Protein AF-A0A7I8VH44-F1 (afdb_monomer_lite)

Organism: NCBI:txid2664684

pLDDT: mean 72.91, std 18.85, range [30.81, 94.69]

Foldseek 3Di:
DAAPPPRHDCVVAFWFDAPVDRPLIHGLVVQVVQQVVQPPDDPQWGARPPPRDIGHADPCHSVPTDTDDDPVVVVVVVVVVVVVVVVVVVVVVVVVVVVVVVVVVVVVVVVVVVVVVVVVVVVVVVVVVVVVVVVLVVLVVVLVVVPPDDDPVVSVVSVVVSVVVVVVVVVVVPPPPPPPPDDPPPPPPPPPPPPDDPDD

Radius of gyration: 47.94 Å; chains: 1; bounding box: 87×28×129 Å

Structure (mmCIF, N/CA/C/O backbone):
data_AF-A0A7I8VH44-F1
#
_entry.id   AF-A0A7I8VH44-F1
#
loop_
_atom_site.group_PDB
_atom_site.id
_atom_site.type_symbol
_atom_site.label_atom_id
_atom_site.label_alt_id
_atom_site.label_comp_id
_atom_site.label_asym_id
_atom_site.label_entity_id
_atom_site.label_seq_id
_atom_site.pdbx_PDB_ins_code
_atom_site.Cartn_x
_atom_site.Cartn_y
_atom_site.Cartn_z
_atom_site.occupancy
_atom_site.B_iso_or_equiv
_atom_site.auth_seq_id
_atom_site.auth_comp_id
_atom_site.auth_asym_id
_atom_site.auth_atom_id
_atom_site.pdbx_PDB_model_num
ATOM 1 N N . MET A 1 1 ? 17.224 -4.141 -22.809 1.00 74.94 1 MET A N 1
ATOM 2 C CA . MET A 1 1 ? 17.022 -4.817 -24.110 1.00 74.94 1 MET A CA 1
ATOM 3 C C . MET A 1 1 ? 18.361 -5.377 -24.552 1.00 74.94 1 MET A C 1
ATOM 5 O O . MET A 1 1 ? 19.357 -4.661 -24.482 1.00 74.94 1 MET A O 1
ATOM 9 N N . GLU A 1 2 ? 18.397 -6.640 -24.952 1.00 88.50 2 GLU A N 1
ATOM 10 C CA . GLU A 1 2 ? 19.628 -7.362 -25.287 1.00 88.50 2 GLU A CA 1
ATOM 11 C C . GLU A 1 2 ? 19.708 -7.631 -26.788 1.00 88.50 2 GLU A C 1
ATOM 13 O O . GLU A 1 2 ? 18.689 -7.690 -27.476 1.00 88.50 2 GLU A O 1
ATOM 18 N N . CYS A 1 3 ? 20.926 -7.775 -27.309 1.00 91.00 3 CYS A N 1
ATOM 19 C CA . CYS A 1 3 ? 21.127 -8.218 -28.683 1.00 91.00 3 CYS A CA 1
ATOM 20 C C . CYS A 1 3 ? 20.690 -9.691 -28.808 1.00 91.00 3 CYS A C 1
ATOM 22 O O . CYS A 1 3 ? 21.295 -10.530 -28.145 1.00 91.00 3 CYS A O 1
ATOM 24 N N . PRO A 1 4 ? 19.760 -10.057 -29.709 1.00 91.38 4 PRO A N 1
ATOM 25 C CA . PRO A 1 4 ? 19.291 -11.443 -29.841 1.00 91.38 4 PRO A CA 1
ATOM 26 C C . PRO A 1 4 ? 20.363 -12.456 -30.274 1.00 91.38 4 PRO A C 1
ATOM 28 O O . PRO A 1 4 ? 20.121 -13.655 -30.251 1.00 91.38 4 PRO A O 1
ATOM 31 N N . VAL A 1 5 ? 21.530 -11.981 -30.725 1.00 91.69 5 VAL A N 1
ATOM 32 C CA . VAL A 1 5 ? 22.618 -12.828 -31.241 1.00 91.69 5 VAL A CA 1
ATOM 33 C C . VAL A 1 5 ? 23.685 -13.092 -30.180 1.00 91.69 5 VAL A C 1
ATOM 35 O O . VAL A 1 5 ? 24.133 -14.222 -30.042 1.00 91.69 5 VAL A O 1
ATOM 38 N N . CYS A 1 6 ? 24.120 -12.062 -29.448 1.00 93.00 6 CYS A N 1
ATOM 39 C CA . CYS A 1 6 ? 25.198 -12.183 -28.456 1.00 93.00 6 CYS A CA 1
ATOM 40 C C . CYS A 1 6 ? 24.734 -12.011 -27.007 1.00 93.00 6 CYS A C 1
ATOM 42 O O . CYS A 1 6 ? 25.570 -12.034 -26.109 1.00 93.00 6 CYS A O 1
ATOM 44 N N . LEU A 1 7 ? 23.436 -11.770 -26.790 1.00 90.69 7 LEU A N 1
ATOM 45 C CA . LEU A 1 7 ? 22.784 -11.586 -25.485 1.00 90.69 7 LEU A CA 1
ATOM 46 C C . LEU A 1 7 ? 23.361 -10.444 -24.630 1.00 90.69 7 LEU A C 1
ATOM 48 O O . LEU A 1 7 ? 23.031 -10.280 -23.464 1.00 90.69 7 LEU A O 1
ATOM 52 N N . THR A 1 8 ? 24.220 -9.603 -25.205 1.00 90.31 8 THR A N 1
ATOM 53 C CA . THR A 1 8 ? 24.786 -8.450 -24.502 1.00 90.31 8 THR A CA 1
ATOM 54 C C . THR A 1 8 ? 23.769 -7.313 -24.450 1.00 90.31 8 THR A C 1
ATOM 56 O O . THR A 1 8 ? 23.110 -7.025 -25.458 1.00 90.31 8 THR A O 1
ATOM 59 N N . SER A 1 9 ? 23.679 -6.630 -23.303 1.00 84.69 9 SER A N 1
ATOM 60 C CA . SER A 1 9 ? 22.841 -5.437 -23.145 1.00 84.69 9 SER A CA 1
ATOM 61 C C . SER A 1 9 ? 23.190 -4.375 -24.190 1.00 84.69 9 SER A C 1
ATOM 63 O O . SER A 1 9 ? 24.337 -3.936 -24.303 1.00 84.69 9 SER A O 1
ATOM 65 N N . LEU A 1 10 ? 22.178 -3.932 -24.939 1.00 82.00 10 LEU A N 1
ATOM 66 C CA . LEU A 1 10 ? 22.301 -2.864 -25.931 1.00 82.00 10 LEU A CA 1
ATOM 67 C C . LEU A 1 10 ? 22.450 -1.478 -25.293 1.00 82.00 10 LEU A C 1
ATOM 69 O O . LEU A 1 10 ? 22.694 -0.524 -26.014 1.00 82.00 10 LEU A O 1
ATOM 73 N N . GLN A 1 11 ? 22.327 -1.351 -23.969 1.00 74.31 11 GLN A N 1
ATOM 74 C CA . GLN A 1 11 ? 22.650 -0.103 -23.263 1.00 74.31 11 GLN A CA 1
ATOM 75 C C . GLN A 1 11 ? 24.159 0.180 -23.274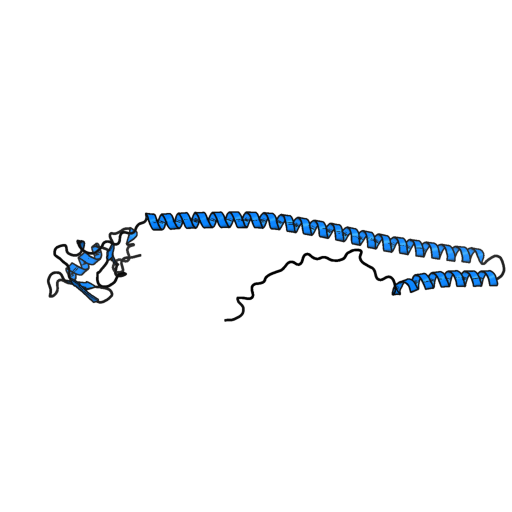 1.00 74.31 11 GLN A C 1
ATOM 77 O O . GLN A 1 11 ? 24.570 1.333 -23.245 1.00 74.31 11 GLN A O 1
ATOM 82 N N . ASN A 1 12 ? 24.978 -0.873 -23.370 1.00 72.56 12 ASN A N 1
ATOM 83 C CA . ASN A 1 12 ? 26.439 -0.783 -23.349 1.00 72.56 12 ASN A CA 1
ATOM 84 C C . ASN A 1 12 ? 27.057 -0.833 -24.758 1.00 72.56 12 ASN A C 1
ATOM 86 O O . ASN A 1 12 ? 28.277 -0.881 -24.899 1.00 72.56 12 ASN A O 1
ATOM 90 N N . LEU A 1 13 ? 26.236 -0.886 -25.813 1.00 78.75 13 LEU A N 1
ATOM 91 C CA . LEU A 1 13 ? 26.668 -1.059 -27.201 1.00 78.75 13 LEU A CA 1
ATOM 92 C C . LEU A 1 13 ? 25.827 -0.197 -28.145 1.00 78.75 13 LEU A C 1
ATOM 94 O O . LEU A 1 13 ? 24.661 0.073 -27.893 1.00 78.75 13 LEU A O 1
ATOM 98 N N . VAL A 1 14 ? 26.376 0.146 -29.311 1.00 81.56 14 VAL A N 1
ATOM 99 C CA . VAL A 1 14 ? 25.599 0.815 -30.366 1.00 81.56 14 VAL A CA 1
ATOM 100 C C . VAL A 1 14 ? 24.640 -0.189 -31.015 1.00 81.56 14 VAL A C 1
ATOM 102 O O . VAL A 1 14 ? 25.040 -1.003 -31.865 1.00 81.56 14 VAL A O 1
ATOM 105 N N . GLY A 1 15 ? 23.377 -0.148 -30.586 1.00 88.81 15 GLY A N 1
ATOM 106 C CA . GLY A 1 15 ? 22.268 -0.891 -31.179 1.00 88.81 15 GLY A CA 1
ATOM 107 C C . GLY A 1 15 ? 21.806 -0.253 -32.487 1.00 88.81 15 GLY A C 1
ATOM 108 O O . GLY A 1 15 ? 21.623 0.960 -32.560 1.00 88.81 15 GLY A O 1
ATOM 109 N N . ARG A 1 16 ? 21.608 -1.065 -33.526 1.00 91.06 16 ARG A N 1
ATOM 110 C CA . ARG A 1 16 ? 21.093 -0.631 -34.829 1.00 91.06 16 ARG A CA 1
ATOM 111 C C . ARG A 1 16 ? 19.802 -1.358 -35.166 1.00 91.06 16 ARG A C 1
ATOM 113 O O . ARG A 1 16 ? 19.692 -2.569 -34.962 1.00 91.06 16 ARG A O 1
ATOM 120 N N . ARG A 1 17 ? 18.836 -0.605 -35.687 1.00 92.50 17 ARG A N 1
ATOM 121 C CA . ARG A 1 17 ? 17.513 -1.092 -36.082 1.00 92.50 17 ARG A CA 1
ATOM 122 C C . ARG A 1 17 ? 17.528 -1.533 -37.543 1.00 92.50 17 ARG A C 1
ATOM 124 O O . ARG A 1 17 ? 18.003 -0.804 -38.412 1.00 92.50 17 ARG A O 1
ATOM 131 N N . LEU A 1 18 ? 16.990 -2.718 -37.817 1.00 93.00 18 LEU A N 1
ATOM 132 C CA . LEU A 1 18 ? 16.774 -3.185 -39.185 1.00 93.00 18 LEU A CA 1
ATOM 133 C C . LEU A 1 18 ? 15.481 -2.593 -39.769 1.00 93.00 18 LEU A C 1
ATOM 135 O O . LEU A 1 18 ? 14.505 -2.435 -39.040 1.00 93.00 18 LEU A O 1
ATOM 139 N N . PRO A 1 19 ? 15.426 -2.315 -41.083 1.00 91.00 19 PRO A N 1
ATOM 140 C CA . PRO A 1 19 ? 14.249 -1.714 -41.716 1.00 91.00 19 PRO A CA 1
ATOM 141 C C . PRO A 1 19 ? 13.048 -2.665 -41.809 1.00 91.00 19 PRO A C 1
ATOM 143 O O . PRO A 1 19 ? 11.934 -2.212 -42.034 1.00 91.00 19 PRO A O 1
ATOM 146 N N . CYS A 1 20 ? 13.249 -3.974 -41.629 1.00 93.19 20 CYS A N 1
ATOM 147 C CA . CYS A 1 20 ? 12.172 -4.960 -41.716 1.00 93.19 20 CYS A CA 1
ATOM 148 C C . CYS A 1 20 ? 11.151 -4.869 -40.570 1.00 93.19 20 CYS A C 1
ATOM 150 O O . CYS A 1 20 ? 10.006 -5.258 -40.762 1.00 93.19 20 CYS A O 1
ATOM 152 N N . HIS A 1 21 ? 11.559 -4.426 -39.372 1.00 89.12 21 HIS A N 1
ATOM 153 C CA . HIS A 1 21 ? 10.662 -4.288 -38.224 1.00 89.12 21 HIS A CA 1
ATOM 154 C C . HIS A 1 21 ? 11.239 -3.329 -37.174 1.00 89.12 21 HIS A C 1
ATOM 156 O O . HIS A 1 21 ? 12.439 -3.352 -36.894 1.00 89.12 21 HIS A O 1
ATOM 162 N N . THR A 1 22 ? 10.387 -2.531 -36.528 1.00 82.75 22 THR A N 1
ATOM 163 C CA . THR A 1 22 ? 10.804 -1.494 -35.563 1.00 82.75 22 THR A CA 1
ATOM 164 C C . THR A 1 22 ? 11.478 -2.054 -34.306 1.00 82.75 22 THR A C 1
ATOM 166 O O . THR A 1 22 ? 12.323 -1.381 -33.708 1.00 82.75 22 THR A O 1
ATOM 169 N N . THR A 1 23 ? 11.159 -3.294 -33.930 1.00 88.38 23 THR A N 1
ATOM 170 C CA . THR A 1 23 ? 11.731 -3.993 -32.763 1.00 88.38 23 THR A CA 1
ATOM 171 C C . THR A 1 23 ? 12.957 -4.854 -33.088 1.00 88.38 23 THR A C 1
ATOM 173 O O . THR A 1 23 ? 13.597 -5.367 -32.174 1.00 88.38 23 THR A O 1
ATOM 176 N N . HIS A 1 24 ? 13.325 -5.014 -34.365 1.00 92.75 24 HIS A N 1
ATOM 177 C CA . HIS A 1 24 ? 14.489 -5.814 -34.758 1.00 92.75 24 HIS A CA 1
ATOM 178 C C . HIS A 1 24 ? 15.769 -5.003 -34.595 1.00 92.75 24 HIS A C 1
ATOM 180 O O . HIS A 1 24 ? 16.225 -4.320 -35.516 1.00 92.75 24 HIS A O 1
ATOM 186 N N . ILE A 1 25 ? 16.332 -5.077 -33.392 1.00 92.25 25 ILE A N 1
ATOM 187 C CA . ILE A 1 25 ? 17.497 -4.303 -32.979 1.00 92.25 25 ILE A CA 1
ATOM 188 C C . ILE A 1 25 ? 18.627 -5.265 -32.615 1.00 92.25 25 ILE A C 1
ATOM 190 O O . ILE A 1 25 ? 18.446 -6.211 -31.853 1.00 92.25 25 ILE A O 1
ATOM 194 N N . PHE A 1 26 ? 19.812 -5.009 -33.160 1.00 93.75 26 PHE A N 1
ATOM 195 C CA . PHE A 1 26 ? 21.004 -5.829 -32.956 1.00 93.75 26 PHE A CA 1
ATOM 196 C C . PHE A 1 26 ? 22.205 -4.935 -32.679 1.00 93.75 26 PHE A C 1
ATOM 198 O O . PHE A 1 26 ? 22.247 -3.784 -33.115 1.00 93.75 26 PHE A O 1
ATOM 205 N N . CYS A 1 27 ? 23.222 -5.454 -31.993 1.00 93.44 27 CYS A N 1
ATOM 206 C CA . CYS A 1 27 ? 24.462 -4.703 -31.845 1.00 93.44 27 CYS A CA 1
ATOM 207 C C . CYS A 1 27 ? 25.207 -4.633 -33.190 1.00 93.44 27 CYS A C 1
ATOM 209 O O . CYS A 1 27 ? 25.208 -5.581 -33.985 1.00 93.44 27 CYS A O 1
ATOM 211 N N . SER A 1 28 ? 25.889 -3.512 -33.433 1.00 91.62 28 SER A N 1
ATOM 212 C CA . SER A 1 28 ? 26.626 -3.282 -34.686 1.00 91.62 28 SER A CA 1
ATOM 213 C C . SER A 1 28 ? 27.668 -4.373 -34.981 1.00 91.62 28 SER A C 1
ATOM 215 O O . SER A 1 28 ? 27.897 -4.718 -36.139 1.00 91.62 28 SER A O 1
ATOM 217 N N . LYS A 1 29 ? 28.281 -4.967 -33.944 1.00 92.38 29 LYS A N 1
ATOM 218 C CA . LYS A 1 29 ? 29.263 -6.055 -34.090 1.00 92.38 29 LYS A CA 1
ATOM 219 C C . LYS A 1 29 ? 28.633 -7.310 -34.702 1.00 92.38 29 LYS A C 1
ATOM 221 O O . LYS A 1 29 ? 29.153 -7.808 -35.694 1.00 92.38 29 LYS A O 1
ATOM 226 N N . CYS A 1 30 ? 27.502 -7.771 -34.168 1.00 93.12 30 CYS A N 1
ATOM 227 C CA . CYS A 1 30 ? 26.809 -8.954 -34.681 1.00 93.12 30 CYS A CA 1
ATOM 228 C C . CYS A 1 30 ? 26.321 -8.754 -36.116 1.00 93.12 30 CYS A C 1
ATOM 230 O O . CYS A 1 30 ? 26.496 -9.644 -36.941 1.00 93.12 30 CYS A O 1
ATOM 232 N N . LEU A 1 31 ? 25.775 -7.578 -36.441 1.00 91.88 31 LEU A N 1
ATOM 233 C CA . LEU A 1 31 ? 25.338 -7.280 -37.808 1.00 91.88 31 LEU A CA 1
ATOM 234 C C . LEU A 1 31 ? 26.490 -7.314 -38.818 1.00 91.88 31 LEU A C 1
ATOM 236 O O . LEU A 1 31 ? 26.307 -7.810 -39.926 1.00 91.88 31 LEU A O 1
ATOM 240 N N . ARG A 1 32 ? 27.682 -6.829 -38.442 1.00 90.06 32 ARG A N 1
ATOM 241 C CA . ARG A 1 32 ? 28.873 -6.908 -39.302 1.00 90.06 32 ARG A CA 1
ATOM 242 C C . ARG A 1 32 ? 29.310 -8.346 -39.545 1.00 90.06 32 ARG A C 1
ATOM 244 O O . ARG A 1 32 ? 29.640 -8.673 -40.679 1.00 90.06 32 ARG A O 1
ATOM 251 N N . GLU A 1 33 ? 29.295 -9.192 -38.519 1.00 90.31 33 GLU A N 1
ATOM 252 C CA . GLU A 1 33 ? 29.630 -10.610 -38.682 1.00 90.31 33 GLU A CA 1
ATOM 253 C C . GLU A 1 33 ? 28.611 -11.322 -39.573 1.00 90.31 33 GLU A C 1
ATOM 255 O O . GLU A 1 33 ? 28.994 -11.939 -40.562 1.00 90.31 33 GLU A O 1
ATOM 260 N N . ILE A 1 34 ? 27.312 -11.136 -39.326 1.00 88.25 34 ILE A N 1
ATOM 261 C CA . ILE A 1 34 ? 26.253 -11.717 -40.163 1.00 88.25 34 ILE A CA 1
ATOM 262 C C . ILE A 1 34 ? 26.414 -11.288 -41.625 1.00 88.25 34 ILE A C 1
ATOM 264 O O . ILE A 1 34 ? 26.443 -12.141 -42.506 1.00 88.25 34 ILE A O 1
ATOM 268 N N . ALA A 1 35 ? 26.602 -9.990 -41.881 1.00 85.00 35 ALA A N 1
ATOM 269 C CA . ALA A 1 35 ? 26.775 -9.462 -43.232 1.00 85.00 35 ALA A CA 1
ATOM 270 C C . ALA A 1 35 ? 28.050 -9.974 -43.934 1.00 85.00 35 ALA A C 1
ATOM 272 O O . ALA A 1 35 ? 28.091 -10.024 -45.164 1.00 85.00 35 ALA A O 1
ATOM 273 N N . LYS A 1 36 ? 29.098 -10.357 -43.186 1.00 83.00 36 LYS A N 1
ATOM 274 C CA . LYS A 1 36 ? 30.284 -11.027 -43.748 1.00 83.00 36 LYS A CA 1
ATOM 275 C C . LYS A 1 36 ? 29.970 -12.465 -44.158 1.00 83.00 36 LYS A C 1
ATOM 277 O O . LYS A 1 36 ? 30.401 -12.872 -45.234 1.00 83.00 36 LYS A O 1
ATOM 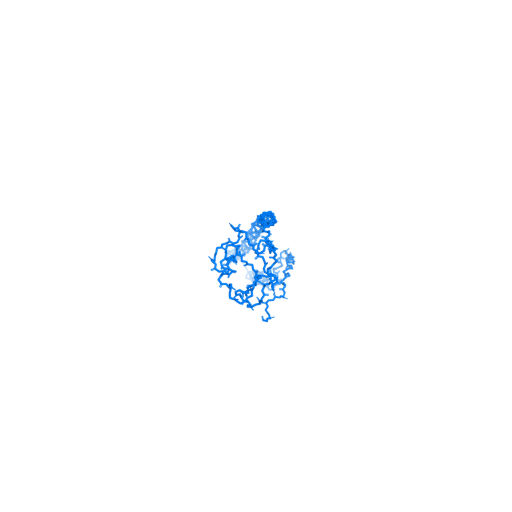282 N N . PHE A 1 37 ? 29.244 -13.211 -43.322 1.00 74.38 37 PHE A N 1
ATOM 283 C CA . PHE A 1 37 ? 28.907 -14.616 -43.574 1.00 74.38 37 PHE A CA 1
ATOM 284 C C . PHE A 1 37 ? 27.887 -14.789 -44.704 1.00 74.38 37 PHE A C 1
ATOM 286 O O . PHE A 1 37 ? 27.994 -15.728 -45.484 1.00 74.38 37 PHE A O 1
ATOM 293 N N . THR A 1 38 ? 26.947 -13.857 -44.864 1.00 68.12 38 THR A N 1
ATOM 294 C CA . THR A 1 38 ? 25.930 -13.893 -45.929 1.00 68.12 38 THR A CA 1
ATOM 295 C C . THR A 1 38 ? 26.426 -13.380 -47.280 1.00 68.12 38 THR A C 1
ATOM 297 O O . THR A 1 38 ? 25.616 -13.106 -48.157 1.00 68.12 38 THR A O 1
ATOM 300 N N . LYS A 1 39 ? 27.744 -13.276 -47.503 1.00 59.78 39 LYS A N 1
ATOM 301 C CA . LYS A 1 39 ? 28.345 -12.945 -48.812 1.00 59.78 39 LYS A CA 1
ATOM 302 C C . LYS A 1 39 ? 28.057 -13.974 -49.924 1.00 59.78 39 LYS A C 1
ATOM 304 O O . LYS A 1 39 ? 28.695 -13.932 -50.974 1.00 59.78 39 LYS A O 1
ATOM 309 N N . SER A 1 40 ? 27.113 -14.889 -49.731 1.00 52.97 40 SER A N 1
ATOM 310 C CA . SER A 1 40 ? 26.604 -15.751 -50.786 1.00 52.97 40 SER A CA 1
ATOM 311 C C . SER A 1 40 ? 25.617 -14.976 -51.671 1.00 52.97 40 SER A C 1
ATOM 313 O O . SER A 1 40 ? 24.651 -14.392 -51.189 1.00 52.97 40 SER A O 1
ATOM 315 N N . THR A 1 41 ? 25.912 -14.999 -52.970 1.00 52.69 41 THR A N 1
ATOM 316 C CA . THR A 1 41 ? 25.097 -14.648 -54.151 1.00 52.69 41 THR A CA 1
ATOM 317 C C . THR A 1 41 ? 24.772 -13.189 -54.504 1.00 52.69 41 THR A C 1
ATOM 319 O O . THR A 1 41 ? 24.782 -12.909 -55.701 1.00 52.69 41 THR A O 1
ATOM 322 N N . ILE A 1 42 ? 24.565 -12.228 -53.591 1.00 61.44 42 ILE A N 1
ATOM 323 C CA . ILE A 1 42 ? 24.266 -10.825 -53.992 1.00 61.44 42 ILE A CA 1
ATOM 324 C C . ILE A 1 42 ? 25.067 -9.810 -53.163 1.00 61.44 42 ILE A C 1
ATOM 326 O O . ILE A 1 42 ? 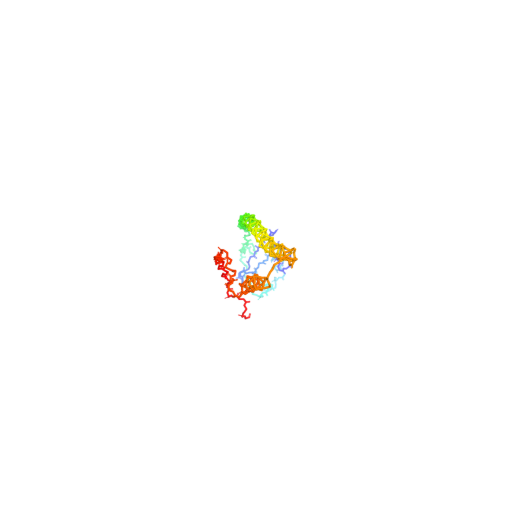25.007 -9.789 -51.934 1.00 61.44 42 ILE A O 1
ATOM 330 N N . LYS A 1 43 ? 25.835 -8.937 -53.838 1.00 70.62 43 LYS A N 1
ATOM 331 C CA . LYS A 1 43 ? 26.635 -7.892 -53.173 1.00 70.62 43 LYS A CA 1
ATOM 332 C C . LYS A 1 43 ? 25.724 -6.968 -52.348 1.00 70.62 43 LYS A C 1
ATOM 334 O O . LYS A 1 43 ? 24.738 -6.450 -52.860 1.00 70.62 43 LYS A O 1
ATOM 339 N N . ASN A 1 44 ? 26.120 -6.711 -51.098 1.00 77.81 44 ASN A N 1
ATOM 340 C CA . ASN A 1 44 ? 25.479 -5.778 -50.160 1.00 77.81 44 ASN A CA 1
ATOM 341 C C . ASN A 1 44 ? 24.063 -6.158 -49.696 1.00 77.81 44 ASN A C 1
ATOM 343 O O . ASN A 1 44 ? 23.253 -5.276 -49.417 1.00 77.81 44 ASN A O 1
ATOM 347 N N . GLN A 1 45 ? 23.759 -7.448 -49.568 1.00 86.31 45 GLN A N 1
ATOM 348 C CA . GLN A 1 45 ? 22.505 -7.905 -48.970 1.00 86.31 45 GLN A CA 1
ATOM 349 C C . GLN A 1 45 ? 22.761 -8.955 -47.889 1.00 86.31 45 GLN A C 1
ATOM 351 O O . GLN A 1 45 ? 23.760 -9.673 -47.924 1.00 86.31 45 GLN A O 1
ATOM 356 N N . PHE A 1 46 ? 21.865 -9.028 -46.909 1.00 88.88 46 PHE A N 1
ATOM 357 C CA . PHE A 1 46 ? 21.828 -10.117 -45.935 1.00 88.88 46 PHE A CA 1
ATOM 358 C C . PHE A 1 46 ? 20.402 -10.339 -45.438 1.00 88.88 46 PHE A C 1
ATOM 360 O O . PHE A 1 46 ? 19.578 -9.428 -45.480 1.00 88.88 46 PHE A O 1
ATOM 367 N N . SER A 1 47 ? 20.109 -11.532 -44.931 1.00 89.81 47 SER A N 1
ATOM 368 C CA . SER A 1 47 ? 18.798 -11.832 -44.354 1.00 89.81 47 SER A CA 1
ATOM 369 C C . SER A 1 47 ? 18.764 -11.508 -42.863 1.00 89.81 47 SER A C 1
ATOM 371 O O . SER A 1 47 ? 19.671 -11.872 -42.112 1.00 89.81 47 SER A O 1
ATOM 373 N N . CYS A 1 48 ? 17.689 -10.867 -42.408 1.00 92.00 48 CYS A N 1
ATOM 374 C CA . CYS A 1 48 ? 17.434 -10.650 -40.989 1.00 92.00 48 CYS A CA 1
ATOM 375 C C . CYS A 1 48 ? 17.443 -11.997 -40.233 1.00 92.00 48 CYS A C 1
ATOM 377 O O . CYS A 1 48 ? 16.720 -12.914 -40.631 1.00 92.00 48 CYS A O 1
ATOM 379 N N . PRO A 1 49 ? 18.185 -12.134 -39.118 1.00 90.31 49 PRO A N 1
ATOM 380 C CA . PRO A 1 49 ? 18.221 -13.386 -38.361 1.00 90.31 49 PRO A CA 1
ATOM 381 C C . PRO A 1 49 ? 16.856 -13.847 -37.838 1.00 90.31 49 PRO A C 1
ATOM 383 O O . PRO A 1 49 ? 16.618 -15.054 -37.801 1.00 90.31 49 PRO A O 1
ATOM 386 N N . LEU A 1 50 ? 15.979 -12.897 -37.481 1.00 93.31 50 LEU A N 1
ATOM 387 C CA . LEU A 1 50 ? 14.686 -13.154 -36.836 1.00 93.31 50 LEU A CA 1
ATOM 388 C C . LEU A 1 50 ? 13.569 -13.461 -37.839 1.00 93.31 50 LEU A C 1
ATOM 390 O O . LEU A 1 50 ? 12.930 -14.498 -37.731 1.00 93.31 50 LEU A O 1
ATOM 394 N N . CYS A 1 51 ? 13.347 -12.595 -38.834 1.00 93.88 51 CYS A N 1
ATOM 395 C CA . CYS A 1 51 ? 12.239 -12.756 -39.790 1.00 93.88 51 CYS A CA 1
ATOM 396 C C . CYS A 1 51 ? 12.661 -13.172 -41.200 1.00 93.88 51 CYS A C 1
ATOM 398 O O . CYS A 1 51 ? 11.818 -13.231 -42.088 1.00 93.88 51 CYS A O 1
ATOM 400 N N . LYS A 1 52 ? 13.957 -13.404 -41.442 1.00 91.19 52 LYS A N 1
ATOM 401 C CA . LYS A 1 52 ? 14.527 -13.770 -42.754 1.00 91.19 52 LYS A CA 1
ATOM 402 C C . LYS A 1 52 ? 14.318 -12.752 -43.884 1.00 91.19 52 LYS A C 1
ATOM 404 O O . LYS A 1 52 ? 14.790 -12.998 -44.990 1.00 91.19 52 LYS A O 1
ATOM 409 N N . ALA A 1 53 ? 13.711 -11.594 -43.610 1.00 91.62 53 ALA A N 1
ATOM 410 C CA . ALA A 1 53 ? 13.573 -10.503 -44.572 1.00 91.62 53 ALA A CA 1
ATOM 411 C C . ALA A 1 53 ? 14.939 -10.072 -45.128 1.00 91.62 53 ALA A C 1
ATOM 413 O O . ALA A 1 53 ? 15.901 -9.929 -44.368 1.00 91.62 53 ALA A O 1
ATOM 414 N N . ILE A 1 54 ? 15.015 -9.850 -46.440 1.00 89.88 54 ILE A N 1
ATOM 415 C CA . ILE A 1 54 ? 16.241 -9.414 -47.114 1.00 89.88 54 ILE A CA 1
ATOM 416 C C . ILE A 1 54 ? 16.467 -7.930 -46.823 1.00 89.88 54 ILE A C 1
ATOM 418 O O . ILE A 1 54 ? 15.600 -7.092 -47.061 1.00 89.88 54 ILE A O 1
ATOM 422 N N . ILE A 1 55 ? 17.647 -7.608 -46.302 1.00 90.38 55 ILE A N 1
ATOM 423 C CA . ILE A 1 55 ? 18.077 -6.253 -45.979 1.00 90.38 55 ILE A CA 1
ATOM 424 C C . ILE A 1 55 ? 19.108 -5.812 -47.011 1.00 90.38 55 ILE A C 1
ATOM 426 O O . ILE A 1 55 ? 20.209 -6.361 -47.084 1.00 90.38 55 ILE A O 1
ATOM 430 N N . CYS A 1 56 ? 18.757 -4.787 -47.785 1.00 88.19 56 CYS A N 1
ATOM 431 C CA . CYS A 1 56 ? 19.658 -4.162 -48.745 1.00 88.19 56 CYS A CA 1
ATOM 432 C C . CYS A 1 56 ? 20.507 -3.092 -48.056 1.00 88.19 56 CYS A C 1
ATOM 434 O O . CYS A 1 56 ? 19.985 -2.136 -47.481 1.00 88.19 56 CYS A O 1
ATOM 436 N N . LEU A 1 57 ? 21.826 -3.237 -48.132 1.00 85.06 57 LEU A N 1
ATOM 437 C CA . LEU A 1 57 ? 22.779 -2.282 -47.591 1.00 85.06 57 LEU A CA 1
ATOM 438 C C . LEU A 1 57 ? 23.241 -1.309 -48.679 1.00 85.06 57 LEU A C 1
ATOM 440 O O . LEU A 1 57 ? 23.657 -1.701 -49.768 1.00 85.06 57 LEU A O 1
ATOM 444 N N . GLY A 1 58 ? 23.193 -0.013 -48.369 1.00 82.69 58 GLY A N 1
ATOM 445 C CA . GLY A 1 58 ? 23.774 1.025 -49.219 1.00 82.69 58 GLY A CA 1
ATOM 446 C C . GLY A 1 58 ? 25.307 1.045 -49.151 1.00 82.69 58 GLY A C 1
ATOM 447 O O . GLY A 1 58 ? 25.936 0.234 -48.475 1.00 82.69 58 GLY A O 1
ATOM 448 N N . ARG A 1 59 ? 25.931 2.047 -49.786 1.00 81.62 59 ARG A N 1
ATOM 449 C CA . ARG A 1 59 ? 27.404 2.208 -49.825 1.00 81.62 59 ARG A CA 1
ATOM 450 C C . ARG A 1 59 ? 28.074 2.258 -48.443 1.00 81.62 59 ARG A C 1
ATOM 452 O O . ARG A 1 59 ? 29.221 1.860 -48.309 1.00 81.62 59 ARG A O 1
ATOM 459 N N . ARG A 1 60 ? 27.352 2.731 -47.422 1.00 84.50 60 ARG A N 1
ATOM 460 C CA . ARG A 1 60 ? 27.821 2.825 -46.027 1.00 84.50 60 ARG A CA 1
ATOM 461 C C . ARG A 1 60 ? 27.605 1.540 -45.208 1.00 84.50 60 ARG A C 1
ATOM 463 O O . ARG A 1 60 ? 27.937 1.509 -44.027 1.00 84.50 60 ARG A O 1
ATOM 470 N N . GLY A 1 61 ? 27.057 0.479 -45.806 1.00 88.12 61 GLY A N 1
ATOM 471 C CA . GLY A 1 61 ? 26.887 -0.812 -45.142 1.00 88.12 61 GLY A CA 1
ATOM 472 C C . GLY A 1 61 ? 25.999 -0.741 -43.894 1.00 88.12 61 GLY A C 1
ATOM 473 O O . GLY A 1 61 ? 25.028 0.013 -43.844 1.00 88.12 61 GLY A O 1
ATOM 474 N N . ILE A 1 62 ? 26.374 -1.513 -42.869 1.00 89.56 62 ILE A N 1
ATOM 475 C CA . ILE A 1 62 ? 25.712 -1.549 -41.552 1.00 89.56 62 ILE A CA 1
ATOM 476 C C . ILE A 1 62 ? 25.681 -0.171 -40.881 1.00 89.56 62 ILE A C 1
ATOM 478 O O . ILE A 1 62 ? 24.723 0.144 -40.181 1.00 89.56 62 ILE A O 1
ATOM 482 N N . GLU A 1 63 ? 26.689 0.673 -41.112 1.00 89.38 63 GLU A N 1
ATOM 483 C CA . GLU A 1 63 ? 26.810 1.964 -40.428 1.00 89.38 63 GLU A CA 1
ATOM 484 C C . GLU A 1 63 ? 25.729 2.976 -40.859 1.00 89.38 63 GLU A C 1
ATOM 486 O O . GLU A 1 63 ? 25.475 3.944 -40.144 1.00 89.38 63 GLU A O 1
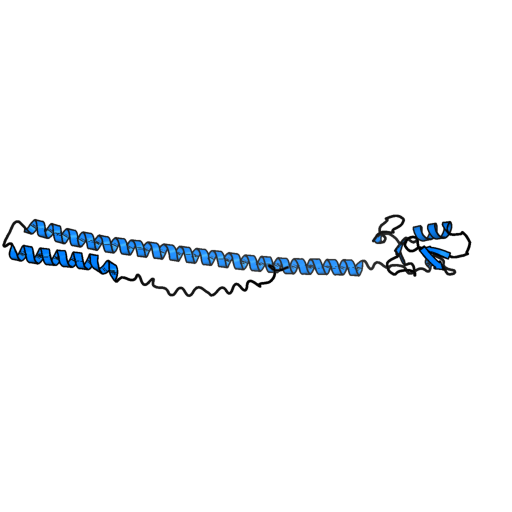ATOM 491 N N . ALA A 1 64 ? 25.045 2.739 -41.987 1.00 88.81 64 ALA A N 1
ATOM 492 C CA . ALA A 1 64 ? 23.889 3.533 -42.411 1.00 88.81 64 ALA A CA 1
ATOM 493 C C . ALA A 1 64 ? 22.571 3.162 -41.717 1.00 88.81 64 ALA A C 1
ATOM 495 O O . ALA A 1 64 ? 21.593 3.890 -41.875 1.00 88.81 64 ALA A O 1
ATOM 496 N N . LEU A 1 65 ? 22.507 2.043 -40.992 1.00 90.50 65 LEU A N 1
ATOM 497 C CA . LEU A 1 65 ? 21.273 1.636 -40.322 1.00 90.50 65 LEU A CA 1
ATOM 498 C C . LEU A 1 65 ? 20.974 2.562 -39.131 1.00 90.50 65 LEU A C 1
ATOM 500 O O . LEU A 1 65 ? 21.917 2.928 -38.427 1.00 90.50 65 LEU A O 1
ATOM 504 N N . PRO A 1 66 ? 19.700 2.902 -38.855 1.00 88.88 66 PRO A N 1
ATOM 505 C CA . PRO A 1 66 ? 19.340 3.780 -37.745 1.00 88.88 66 PRO A CA 1
ATOM 506 C C . PRO A 1 66 ? 19.905 3.282 -36.414 1.00 88.88 66 PRO A C 1
ATOM 508 O O . PRO A 1 66 ? 19.729 2.111 -36.060 1.00 88.88 66 PRO A O 1
ATOM 511 N N . ILE A 1 67 ? 20.579 4.169 -35.683 1.00 88.00 67 ILE A N 1
ATOM 512 C CA . ILE A 1 67 ? 21.026 3.897 -34.317 1.00 88.00 67 ILE A CA 1
ATOM 513 C C . ILE A 1 67 ? 19.813 4.027 -33.399 1.00 88.00 67 ILE A C 1
ATOM 515 O O . ILE A 1 67 ? 18.984 4.921 -33.560 1.00 88.00 67 ILE A O 1
ATOM 519 N N . VAL A 1 68 ? 19.689 3.102 -32.454 1.00 83.56 68 VAL A N 1
ATOM 520 C CA . VAL A 1 68 ? 18.736 3.237 -31.357 1.00 83.56 68 VAL A CA 1
ATOM 521 C C . VAL A 1 68 ? 19.439 4.038 -30.275 1.00 83.56 68 VAL A C 1
ATOM 523 O O . VAL A 1 68 ? 20.231 3.492 -29.508 1.00 83.56 68 VAL A O 1
ATOM 526 N N . GLU A 1 69 ? 19.199 5.345 -30.272 1.00 69.88 69 GLU A N 1
ATOM 527 C CA . GLU A 1 69 ? 19.617 6.212 -29.178 1.00 69.88 69 GLU A CA 1
ATOM 528 C C . GLU A 1 69 ? 18.755 5.870 -27.964 1.00 69.88 69 GLU A C 1
ATOM 530 O O . GLU A 1 69 ? 17.545 6.091 -27.931 1.00 69.88 69 GLU A O 1
ATOM 535 N N . TRP A 1 70 ? 19.381 5.228 -26.984 1.00 64.62 70 TRP A N 1
ATOM 536 C CA . TRP A 1 70 ? 18.799 5.094 -25.662 1.00 64.62 70 TRP A CA 1
ATOM 537 C C . TRP A 1 70 ? 18.984 6.443 -24.995 1.00 64.62 70 TRP A C 1
ATOM 539 O O . TRP A 1 70 ? 20.107 6.737 -24.610 1.00 64.62 70 TRP A O 1
ATOM 549 N N . GLU A 1 71 ? 17.941 7.262 -24.872 1.00 58.19 71 GLU A N 1
ATOM 550 C CA . GLU A 1 71 ? 18.019 8.457 -24.031 1.00 58.19 71 GLU A CA 1
ATOM 551 C C . GLU A 1 71 ? 17.982 8.018 -22.560 1.00 58.19 71 GLU A C 1
ATOM 553 O O . GLU A 1 71 ? 16.907 7.721 -22.022 1.00 58.19 71 GLU A O 1
ATOM 558 N N . PRO A 1 72 ? 19.137 7.944 -21.867 1.00 59.78 72 PRO A N 1
ATOM 559 C CA . PRO A 1 72 ? 19.175 7.520 -20.473 1.00 59.78 72 PRO A CA 1
ATOM 560 C C . PRO A 1 72 ? 18.530 8.597 -19.594 1.00 59.78 72 PRO A C 1
ATOM 562 O O . PRO A 1 72 ? 18.013 8.305 -18.522 1.00 59.78 72 PRO A O 1
ATOM 565 N N . THR A 1 73 ? 18.524 9.839 -20.081 1.00 63.09 73 THR A N 1
ATOM 566 C CA . THR A 1 73 ? 17.961 11.031 -19.456 1.00 63.09 73 THR A CA 1
ATOM 567 C C . THR A 1 73 ? 16.456 10.924 -19.269 1.00 63.09 73 THR A C 1
ATOM 569 O O . THR A 1 73 ? 15.989 11.183 -18.164 1.00 63.09 73 THR A O 1
ATOM 572 N N . LEU A 1 74 ? 15.690 10.490 -20.276 1.00 70.12 74 LEU A N 1
ATOM 573 C CA . LEU A 1 74 ? 14.238 10.319 -20.140 1.00 70.12 74 LEU A CA 1
ATOM 574 C C . LEU A 1 74 ? 13.886 9.224 -19.132 1.00 70.12 74 LEU A C 1
ATOM 576 O O . LEU A 1 74 ? 13.072 9.453 -18.240 1.00 70.12 74 LEU A O 1
ATOM 580 N N . VAL A 1 75 ? 14.534 8.059 -19.227 1.00 73.00 75 VAL A N 1
ATOM 581 C CA . VAL A 1 75 ? 14.291 6.934 -18.307 1.00 73.00 75 VAL A CA 1
ATOM 582 C C . VAL A 1 75 ? 14.683 7.305 -16.876 1.00 73.00 75 VAL A C 1
ATOM 584 O O . VAL A 1 75 ? 13.936 7.038 -15.937 1.00 73.00 75 VAL A O 1
ATOM 587 N N . HIS A 1 76 ? 15.827 7.964 -16.695 1.00 74.06 76 HIS A N 1
ATOM 588 C CA . HIS A 1 76 ? 16.278 8.433 -15.389 1.00 74.06 76 HIS A CA 1
ATOM 589 C C . HIS A 1 76 ? 15.352 9.519 -14.818 1.00 74.06 76 HIS A C 1
ATOM 591 O O . HIS A 1 76 ? 15.002 9.468 -13.642 1.00 74.06 76 HIS A O 1
ATOM 597 N N . SER A 1 77 ? 14.886 10.452 -15.652 1.00 78.00 77 SER A N 1
ATOM 598 C CA . SER A 1 77 ? 13.967 11.521 -15.237 1.00 78.00 77 SER A CA 1
ATOM 599 C C . SER A 1 77 ? 12.600 10.971 -14.832 1.00 78.00 77 SER A C 1
ATOM 601 O O . SER A 1 77 ? 12.063 11.369 -13.800 1.00 78.00 77 SER A O 1
ATOM 603 N N . LEU A 1 78 ? 12.070 10.003 -15.588 1.00 82.56 78 LEU A N 1
ATOM 604 C CA . LEU A 1 78 ? 10.847 9.274 -15.246 1.00 82.56 78 LEU A CA 1
ATOM 605 C C . LEU A 1 78 ? 10.996 8.512 -13.928 1.00 82.56 78 LEU A C 1
ATOM 607 O O . LEU A 1 78 ? 10.133 8.624 -13.060 1.00 82.56 78 LEU A O 1
ATOM 611 N N . ASN A 1 79 ? 12.103 7.792 -13.739 1.00 83.44 79 ASN A N 1
ATOM 612 C CA . ASN A 1 79 ? 12.358 7.065 -12.496 1.00 83.44 79 ASN A CA 1
ATOM 613 C C . ASN A 1 79 ? 12.454 8.006 -11.287 1.00 83.44 79 ASN A C 1
ATOM 615 O O . ASN A 1 79 ? 11.850 7.732 -10.251 1.00 83.44 79 ASN A O 1
ATOM 619 N N . ASN A 1 80 ? 13.140 9.143 -11.420 1.00 86.62 80 ASN A N 1
ATOM 620 C CA . ASN A 1 80 ? 13.238 10.134 -10.347 1.00 86.62 80 ASN A CA 1
ATOM 621 C C . ASN A 1 80 ? 11.872 10.758 -10.021 1.00 86.62 80 ASN A C 1
ATOM 623 O O . ASN A 1 80 ? 11.537 10.926 -8.847 1.00 86.62 80 ASN A O 1
ATOM 627 N N . ALA A 1 81 ? 11.058 11.053 -11.039 1.00 90.25 81 ALA A N 1
ATOM 628 C CA . ALA A 1 81 ? 9.698 11.550 -10.849 1.00 90.25 81 ALA A CA 1
ATOM 629 C C . ALA A 1 81 ? 8.807 10.518 -10.134 1.00 90.25 81 ALA A C 1
ATOM 631 O O . ALA A 1 81 ? 8.090 10.871 -9.198 1.00 90.25 81 ALA A O 1
ATOM 632 N N . LEU A 1 82 ? 8.896 9.239 -10.514 1.00 91.56 82 LEU A N 1
ATOM 633 C CA . LEU A 1 82 ? 8.167 8.145 -9.864 1.00 91.56 82 LEU A CA 1
ATOM 634 C C . LEU A 1 82 ? 8.572 7.974 -8.395 1.00 91.56 82 LEU A C 1
ATOM 636 O O . LEU A 1 82 ? 7.703 7.840 -7.535 1.00 91.56 82 LEU A O 1
ATOM 640 N N . ILE A 1 83 ? 9.873 8.023 -8.090 1.00 92.50 83 ILE A N 1
ATOM 641 C CA . ILE A 1 83 ? 10.378 7.957 -6.711 1.00 92.50 83 ILE A CA 1
ATOM 642 C C . ILE A 1 83 ? 9.845 9.133 -5.887 1.00 92.50 83 ILE A C 1
ATOM 644 O O . ILE A 1 83 ? 9.367 8.935 -4.770 1.00 92.50 83 ILE A O 1
ATOM 648 N N . LYS A 1 84 ? 9.867 10.347 -6.448 1.00 94.69 84 LYS A N 1
ATOM 649 C CA . LYS A 1 84 ? 9.346 11.541 -5.777 1.00 94.69 84 LYS A CA 1
ATOM 650 C C . LYS A 1 84 ? 7.853 11.406 -5.459 1.00 94.69 84 LYS A C 1
ATOM 652 O O . LYS A 1 84 ? 7.471 11.577 -4.305 1.00 94.69 84 LYS A O 1
ATOM 657 N N . MET A 1 85 ? 7.033 11.020 -6.439 1.00 91.88 85 MET A N 1
ATOM 658 C CA . MET A 1 85 ? 5.592 10.811 -6.233 1.00 91.88 85 MET A CA 1
ATOM 659 C C . MET A 1 85 ? 5.308 9.724 -5.190 1.00 91.88 85 MET A C 1
ATOM 661 O O . MET A 1 85 ? 4.432 9.891 -4.342 1.00 91.88 85 MET A O 1
ATOM 665 N N . ARG A 1 86 ? 6.068 8.623 -5.213 1.00 92.62 86 ARG A N 1
ATOM 666 C CA . ARG A 1 86 ? 5.944 7.546 -4.223 1.00 92.62 86 ARG A CA 1
ATOM 667 C C . ARG A 1 86 ? 6.208 8.047 -2.804 1.00 92.62 86 ARG A C 1
ATOM 669 O O . ARG A 1 86 ? 5.446 7.714 -1.897 1.00 92.62 86 ARG A O 1
ATOM 676 N N . ASN A 1 87 ? 7.266 8.828 -2.610 1.00 92.69 87 ASN A N 1
ATOM 677 C CA . ASN A 1 87 ? 7.617 9.356 -1.293 1.00 92.69 87 ASN A CA 1
ATOM 678 C C . ASN A 1 87 ? 6.552 10.340 -0.791 1.00 92.69 87 ASN A C 1
ATOM 680 O O . ASN A 1 87 ? 6.094 10.210 0.340 1.00 92.69 87 ASN A O 1
ATOM 684 N N . GLU A 1 88 ? 6.070 11.239 -1.653 1.00 93.50 88 GLU A N 1
ATOM 685 C CA . GLU A 1 88 ? 5.005 12.189 -1.304 1.00 93.50 88 GLU A CA 1
ATOM 686 C C . GLU A 1 88 ? 3.695 11.493 -0.897 1.00 93.50 88 GLU A C 1
ATOM 688 O O . GLU A 1 88 ? 3.039 11.916 0.056 1.00 93.50 88 GLU A O 1
ATOM 693 N N . LEU A 1 89 ? 3.312 10.414 -1.589 1.00 90.19 89 LEU A N 1
ATOM 694 C CA . LEU A 1 89 ? 2.148 9.605 -1.215 1.00 90.19 89 LEU A CA 1
ATOM 695 C C . LEU A 1 89 ? 2.364 8.881 0.117 1.00 90.19 89 LEU A C 1
ATOM 697 O O . LEU A 1 89 ? 1.479 8.889 0.968 1.00 90.19 89 LEU A O 1
ATOM 701 N N . THR A 1 90 ? 3.551 8.309 0.321 1.00 90.94 90 THR A N 1
ATOM 702 C CA . THR A 1 90 ? 3.895 7.601 1.562 1.00 90.94 90 THR A CA 1
ATOM 703 C C . THR A 1 90 ? 3.827 8.542 2.767 1.00 90.94 90 THR A C 1
ATOM 705 O O . THR A 1 90 ? 3.211 8.208 3.779 1.00 90.94 90 THR A O 1
ATOM 708 N N . ASP A 1 91 ? 4.373 9.753 2.644 1.00 91.19 91 ASP A N 1
ATOM 709 C CA . ASP A 1 91 ? 4.339 10.761 3.705 1.00 91.19 91 ASP A CA 1
ATOM 710 C C . ASP A 1 91 ? 2.914 11.216 4.036 1.00 91.19 91 ASP A C 1
ATOM 712 O O . ASP A 1 91 ? 2.594 11.442 5.207 1.00 91.19 91 ASP A O 1
ATOM 716 N N . LYS A 1 92 ? 2.042 11.343 3.027 1.00 91.62 92 LYS A N 1
ATOM 717 C CA . LYS A 1 92 ? 0.619 11.647 3.239 1.00 91.62 92 LYS A CA 1
ATOM 718 C C . LYS A 1 92 ? -0.076 10.527 4.010 1.00 91.62 92 LYS A C 1
ATOM 720 O O . LYS A 1 92 ? -0.683 10.811 5.039 1.00 91.62 92 LYS A O 1
ATOM 725 N N . CYS A 1 93 ? 0.095 9.272 3.592 1.00 87.19 93 CYS A N 1
ATOM 726 C CA . CYS A 1 93 ? -0.497 8.123 4.281 1.00 87.19 93 CYS A CA 1
ATOM 727 C C . CYS A 1 93 ? -0.015 8.005 5.735 1.00 87.19 93 CYS A C 1
ATOM 729 O O . CYS A 1 93 ? -0.818 7.764 6.631 1.00 87.19 93 CYS A O 1
ATOM 731 N N . ILE A 1 94 ? 1.278 8.231 6.003 1.00 91.19 94 ILE A N 1
ATOM 732 C CA . ILE A 1 94 ? 1.826 8.201 7.370 1.00 91.19 94 ILE A CA 1
ATOM 733 C C . ILE A 1 94 ? 1.211 9.305 8.242 1.00 91.19 94 ILE A C 1
ATOM 735 O O . ILE A 1 94 ? 0.948 9.085 9.426 1.00 91.19 94 ILE A O 1
ATOM 739 N N . LYS A 1 95 ? 0.997 10.506 7.693 1.00 89.94 95 LYS A N 1
ATOM 740 C CA . LYS A 1 95 ? 0.358 11.608 8.428 1.00 89.94 95 LYS A CA 1
ATOM 741 C C . LYS A 1 95 ? -1.102 11.297 8.753 1.00 89.94 95 LYS A C 1
ATOM 743 O O . LYS A 1 95 ? -1.519 11.531 9.884 1.00 89.94 95 LYS A O 1
ATOM 748 N N . GLU A 1 96 ? -1.846 10.750 7.798 1.00 89.06 96 GLU A N 1
ATOM 749 C CA . GLU A 1 96 ? -3.245 10.353 7.994 1.00 89.06 96 GLU A CA 1
ATOM 750 C C . GLU A 1 96 ? -3.380 9.223 9.026 1.00 89.06 96 GLU A C 1
ATOM 752 O O . GLU A 1 96 ? -4.209 9.325 9.928 1.00 89.06 96 GLU A O 1
ATOM 757 N N . ASP A 1 97 ? -2.507 8.210 8.982 1.00 89.44 97 ASP A N 1
ATOM 758 C CA . ASP A 1 97 ? -2.483 7.115 9.964 1.00 89.44 97 ASP A CA 1
ATOM 759 C C . ASP A 1 97 ? -2.228 7.622 11.395 1.00 89.44 97 ASP A C 1
ATOM 761 O O . ASP A 1 97 ? -2.880 7.190 12.346 1.00 89.44 97 ASP A O 1
ATOM 765 N N . LYS A 1 98 ? -1.329 8.601 11.563 1.00 91.06 98 LYS A N 1
ATOM 766 C CA . LYS A 1 98 ? -1.082 9.231 12.872 1.00 91.06 98 LYS A CA 1
ATOM 767 C C . LYS A 1 98 ? -2.313 9.958 13.409 1.00 91.06 98 LYS A C 1
ATOM 769 O O . LYS A 1 98 ? -2.602 9.842 14.597 1.00 91.06 98 LYS A O 1
ATOM 774 N N . ILE A 1 99 ? -3.029 10.694 12.558 1.00 92.06 99 ILE A N 1
ATOM 775 C CA . ILE A 1 99 ? -4.252 11.405 12.958 1.00 92.06 99 ILE A CA 1
ATOM 776 C C . ILE A 1 99 ? -5.330 10.402 13.376 1.00 92.06 99 ILE A C 1
ATOM 778 O O . ILE A 1 99 ? -5.926 10.551 14.442 1.00 92.06 99 ILE A O 1
ATOM 782 N N . LEU A 1 100 ? -5.539 9.353 12.576 1.00 89.56 100 LEU A N 1
ATOM 783 C CA . LEU A 1 100 ? -6.524 8.311 12.865 1.00 89.56 100 LEU A CA 1
ATOM 784 C C . LEU A 1 100 ? -6.226 7.584 14.180 1.00 89.56 100 LEU A C 1
ATOM 786 O O . LEU A 1 100 ? -7.144 7.350 14.963 1.00 89.56 100 LEU A O 1
ATOM 790 N N . LYS A 1 101 ? -4.956 7.277 14.468 1.00 90.69 101 LYS A N 1
ATOM 791 C CA . LYS A 1 101 ? -4.557 6.653 15.740 1.00 90.69 101 LYS A CA 1
ATOM 792 C C . LYS A 1 101 ? -4.928 7.503 16.950 1.00 90.69 101 LYS A C 1
ATOM 794 O O . LYS A 1 101 ? -5.550 6.983 17.870 1.00 90.69 101 LYS A O 1
ATOM 799 N N . VAL A 1 102 ? -4.632 8.804 16.915 1.00 93.56 102 VAL A N 1
ATOM 800 C CA . VAL A 1 102 ? -4.993 9.725 18.008 1.00 93.56 102 VAL A CA 1
ATOM 801 C C . VAL A 1 102 ? -6.513 9.782 18.194 1.00 93.56 102 VAL A C 1
ATOM 803 O O . VAL A 1 102 ? -6.998 9.700 19.319 1.00 93.56 102 VAL A O 1
ATOM 806 N N . GLN A 1 103 ? -7.279 9.850 17.100 1.00 91.31 103 GLN A N 1
ATOM 807 C CA . GLN A 1 103 ? -8.745 9.856 17.164 1.00 91.31 103 GLN A CA 1
ATOM 808 C C . GLN A 1 103 ? -9.313 8.561 17.763 1.00 91.31 103 GLN A C 1
ATOM 810 O O . GLN A 1 103 ? -10.254 8.604 18.557 1.00 91.31 103 GLN A O 1
ATOM 815 N N . ILE A 1 104 ? -8.746 7.404 17.409 1.00 88.38 104 ILE A N 1
ATOM 816 C CA . ILE A 1 104 ? -9.153 6.106 17.962 1.00 88.38 104 ILE A CA 1
ATOM 817 C C . ILE A 1 104 ? -8.853 6.041 19.464 1.00 88.38 104 ILE A C 1
ATOM 819 O O . ILE A 1 104 ? -9.720 5.637 20.237 1.00 88.38 104 ILE A O 1
ATOM 823 N N . GLU A 1 105 ? -7.663 6.463 19.892 1.00 91.06 105 GLU A N 1
ATOM 824 C CA . GLU A 1 105 ? -7.279 6.486 21.309 1.00 91.06 105 GLU A CA 1
ATOM 825 C C . GLU A 1 105 ? -8.197 7.397 22.137 1.00 91.06 105 GLU A C 1
ATOM 827 O O . GLU A 1 105 ? -8.635 7.024 23.230 1.00 91.06 105 GLU A O 1
ATOM 832 N N . GLU A 1 106 ? -8.565 8.560 21.598 1.00 91.88 106 GLU A N 1
ATOM 833 C CA . GLU A 1 106 ? -9.488 9.490 22.248 1.00 91.88 106 GLU A CA 1
ATOM 834 C C . GLU A 1 106 ? -10.904 8.901 22.373 1.00 91.88 106 GLU A C 1
ATOM 836 O O . GLU A 1 106 ? -11.537 8.996 23.431 1.00 91.88 106 GLU A O 1
ATOM 841 N N . LEU A 1 107 ? -11.395 8.221 21.330 1.00 88.69 107 LEU A N 1
ATOM 842 C CA . LEU A 1 107 ? -12.676 7.512 21.366 1.00 88.69 107 LEU A CA 1
ATOM 843 C C . LEU A 1 107 ? -12.681 6.390 22.410 1.00 88.69 107 LEU A C 1
ATOM 845 O O . LEU A 1 107 ? -13.649 6.276 23.165 1.00 88.69 107 LEU A O 1
ATOM 849 N N . ILE A 1 108 ? -11.609 5.597 22.496 1.00 86.62 108 ILE A N 1
ATOM 850 C CA . ILE A 1 108 ? -11.467 4.536 23.505 1.00 86.62 108 ILE A CA 1
ATOM 851 C C . ILE A 1 108 ? -11.501 5.140 24.913 1.00 86.62 108 ILE A C 1
ATOM 853 O O . ILE A 1 108 ? -12.307 4.713 25.741 1.00 86.62 108 ILE A O 1
ATOM 857 N N . SER A 1 109 ? -10.719 6.195 25.165 1.00 90.44 109 SER A N 1
ATOM 858 C CA . SER A 1 109 ? -10.699 6.881 26.464 1.00 90.44 109 SER A CA 1
ATOM 859 C C . SER A 1 109 ? -12.083 7.401 26.872 1.00 90.44 109 SER A C 1
ATOM 861 O O . SER A 1 109 ? -12.511 7.256 28.021 1.00 90.44 109 SER A O 1
ATOM 863 N N . ASN A 1 110 ? -12.828 7.974 25.924 1.00 88.31 110 ASN A N 1
ATOM 864 C CA . ASN A 1 110 ? -14.184 8.459 26.167 1.00 88.31 110 ASN A CA 1
ATOM 865 C C . ASN A 1 110 ? -15.168 7.322 26.480 1.00 88.31 110 ASN A C 1
ATOM 867 O O . ASN A 1 110 ? -16.037 7.479 27.343 1.00 88.31 110 ASN A O 1
ATOM 871 N N . MET A 1 111 ? -15.032 6.172 25.819 1.00 83.56 111 MET A N 1
ATOM 872 C CA . MET A 1 111 ? -15.848 4.988 26.095 1.00 83.56 111 MET A CA 1
ATOM 873 C C . MET A 1 111 ? -15.565 4.402 27.481 1.00 83.56 111 MET A C 1
ATOM 875 O O . MET A 1 111 ? -16.509 4.053 28.195 1.00 83.56 111 MET A O 1
ATOM 879 N N . ASP A 1 112 ? -14.303 4.367 27.908 1.00 82.50 112 ASP A N 1
ATOM 880 C CA . ASP A 1 112 ? -13.932 3.899 29.246 1.00 82.50 112 ASP A CA 1
ATOM 881 C C . ASP A 1 112 ? -14.490 4.805 30.349 1.00 82.50 112 ASP A C 1
ATOM 883 O O . ASP A 1 112 ? -15.073 4.315 31.320 1.00 82.50 112 ASP A O 1
ATOM 887 N N . LYS A 1 113 ? -14.432 6.132 30.170 1.00 86.31 113 LYS A N 1
ATOM 888 C CA . LYS A 1 113 ? -15.068 7.085 31.098 1.00 86.31 113 LYS A CA 1
ATOM 889 C C . LYS A 1 113 ? -16.575 6.853 31.210 1.00 86.31 113 LYS A C 1
ATOM 891 O O . LYS A 1 113 ? -17.112 6.822 32.317 1.00 86.31 113 LYS A O 1
ATOM 896 N N . LYS A 1 114 ? -17.266 6.641 30.083 1.00 80.81 114 LYS A N 1
ATOM 897 C CA . LYS A 1 114 ? -18.707 6.328 30.075 1.00 80.81 114 LYS A CA 1
ATOM 898 C C . LYS A 1 114 ? -19.012 5.021 30.806 1.00 80.81 114 LYS A C 1
ATOM 900 O O . LYS A 1 114 ? -19.981 4.953 31.557 1.00 80.81 114 LYS A O 1
ATOM 905 N N . LYS A 1 115 ? -18.181 3.995 30.623 1.00 80.25 115 LYS A N 1
ATOM 906 C CA . LYS A 1 115 ? -18.322 2.707 31.312 1.00 80.25 115 LYS A CA 1
ATOM 907 C C . LYS A 1 115 ? -18.209 2.858 32.830 1.00 80.25 115 LYS A C 1
ATOM 909 O O . LYS A 1 115 ? -18.997 2.246 33.549 1.00 80.25 115 LYS A O 1
ATOM 914 N N . GLU A 1 116 ? -17.273 3.668 33.320 1.00 83.19 116 GLU A N 1
ATOM 915 C CA . GLU A 1 116 ? -17.137 3.926 34.759 1.00 83.19 116 GLU A CA 1
ATOM 916 C C . GLU A 1 116 ? -18.318 4.723 35.326 1.00 83.19 116 GLU A C 1
ATOM 918 O O . GLU A 1 116 ? -18.823 4.365 36.389 1.00 83.19 116 GLU A O 1
ATOM 923 N N . LEU A 1 117 ? -18.843 5.712 34.594 1.00 82.75 117 LEU A N 1
ATOM 924 C CA . LEU A 1 117 ? -20.063 6.424 34.997 1.00 82.75 117 LEU A CA 1
ATOM 925 C C . LEU A 1 117 ? -21.256 5.472 35.149 1.00 82.75 117 LEU A C 1
ATOM 927 O O . LEU A 1 117 ? -21.940 5.501 36.169 1.00 82.75 117 LEU A O 1
ATOM 931 N N . ILE A 1 118 ? -21.459 4.568 34.186 1.00 77.12 118 ILE A N 1
ATOM 932 C CA . ILE A 1 118 ? -22.534 3.567 34.248 1.00 77.12 118 ILE A CA 1
ATOM 933 C C . ILE A 1 118 ? -22.346 2.632 35.450 1.00 77.12 118 ILE A C 1
ATOM 935 O O . ILE A 1 118 ? -23.308 2.323 36.154 1.00 77.12 118 ILE A O 1
ATOM 939 N N . LYS A 1 119 ? -21.115 2.177 35.723 1.00 77.12 119 LYS A N 1
ATOM 940 C CA . LYS A 1 119 ? -20.836 1.350 36.909 1.00 77.12 119 LYS A CA 1
ATOM 941 C C . LYS A 1 119 ? -21.184 2.088 38.198 1.00 77.12 119 LYS A C 1
ATOM 943 O O . LYS A 1 119 ? -21.758 1.480 39.100 1.00 77.12 119 LYS A O 1
ATOM 948 N N . GLU A 1 120 ? -20.852 3.370 38.286 1.00 83.62 120 GLU A N 1
ATOM 949 C CA . GLU A 1 120 ? -21.132 4.192 39.459 1.00 83.62 120 GLU A CA 1
ATOM 950 C C . GLU A 1 120 ? -22.636 4.437 39.640 1.00 83.62 120 GLU A C 1
ATOM 952 O O . GLU A 1 120 ? -23.159 4.311 40.747 1.00 83.62 120 GLU A O 1
ATOM 957 N N . GLU A 1 121 ? -23.376 4.682 38.557 1.00 79.31 121 GLU A N 1
ATOM 958 C CA . GLU A 1 121 ? -24.841 4.749 38.587 1.00 79.31 121 GLU A CA 1
ATOM 959 C C . GLU A 1 121 ? -25.458 3.434 39.074 1.00 79.31 121 GLU A C 1
ATOM 961 O O . GLU A 1 121 ? -26.311 3.446 39.963 1.00 79.31 121 GLU A O 1
ATOM 966 N N . ILE A 1 122 ? -24.982 2.291 38.567 1.00 72.38 122 ILE A N 1
ATOM 967 C CA . ILE A 1 122 ? -25.427 0.968 39.019 1.00 72.38 122 ILE A CA 1
ATOM 968 C C . ILE A 1 122 ? -25.151 0.795 40.519 1.00 72.38 122 ILE A C 1
ATOM 970 O O . ILE A 1 122 ? -26.062 0.415 41.258 1.00 72.38 122 ILE A O 1
ATOM 974 N N . ARG A 1 123 ? -23.940 1.111 41.002 1.00 75.81 123 ARG A N 1
ATOM 975 C CA . ARG A 1 123 ? -23.598 1.046 42.437 1.00 75.81 123 ARG A CA 1
ATOM 976 C C . ARG A 1 123 ? -24.526 1.917 43.275 1.00 75.81 123 ARG A C 1
ATOM 978 O O . ARG A 1 123 ? -25.058 1.443 44.276 1.00 75.81 123 ARG A O 1
ATOM 985 N N . ASN A 1 124 ? -24.779 3.149 42.842 1.00 75.38 124 ASN A N 1
ATOM 986 C CA . ASN A 1 124 ? -25.674 4.077 43.525 1.00 75.38 124 ASN A CA 1
ATOM 987 C C . ASN A 1 124 ? -27.117 3.563 43.574 1.00 75.38 124 ASN A C 1
ATOM 989 O O . ASN A 1 124 ? -27.782 3.688 44.605 1.00 75.38 124 ASN A O 1
ATOM 993 N N . ILE A 1 125 ? -27.605 2.946 42.494 1.00 72.62 125 ILE A N 1
ATOM 994 C CA . ILE A 1 125 ? -28.924 2.302 42.460 1.00 72.62 125 ILE A CA 1
ATOM 995 C C . ILE A 1 125 ? -28.975 1.142 43.461 1.00 72.62 125 ILE A C 1
ATOM 997 O O . ILE A 1 125 ? -29.915 1.070 44.255 1.00 72.62 125 ILE A O 1
ATOM 1001 N N . TYR A 1 126 ? -27.970 0.260 43.470 1.00 68.12 126 TYR A N 1
ATOM 1002 C CA . TYR A 1 126 ? -27.891 -0.848 44.429 1.00 68.12 126 TYR A CA 1
ATOM 1003 C C . TYR A 1 126 ? -27.834 -0.352 45.875 1.00 68.12 126 TYR A C 1
ATOM 1005 O O . TYR A 1 126 ? -28.585 -0.839 46.719 1.00 68.12 126 TYR A O 1
ATOM 1013 N N . PHE A 1 127 ? -27.009 0.654 46.161 1.00 73.56 127 PHE A N 1
ATOM 1014 C CA . PHE A 1 127 ? -26.873 1.229 47.496 1.00 73.56 127 PHE A CA 1
ATOM 1015 C C . PHE A 1 127 ? -28.179 1.871 47.980 1.00 73.56 127 PHE A C 1
ATOM 1017 O O . PHE A 1 127 ? -28.657 1.555 49.070 1.00 73.56 127 PHE A O 1
ATOM 1024 N N . LYS A 1 128 ? -28.828 2.693 47.143 1.00 72.44 128 LYS A N 1
ATOM 1025 C CA . LYS A 1 128 ? -30.143 3.286 47.448 1.00 72.44 128 LYS A CA 1
ATOM 1026 C C . LYS A 1 128 ? -31.214 2.220 47.683 1.00 72.44 128 LYS A C 1
ATOM 1028 O O . LYS A 1 128 ? -32.060 2.390 48.561 1.00 72.44 128 LYS A O 1
ATOM 1033 N N . ARG A 1 129 ? -31.198 1.127 46.912 1.00 68.62 129 ARG A N 1
ATOM 1034 C CA . ARG A 1 129 ? -32.116 -0.006 47.109 1.00 68.62 129 ARG A CA 1
ATOM 1035 C C . ARG A 1 129 ? -31.853 -0.713 48.436 1.00 68.62 129 ARG A C 1
ATOM 1037 O O . ARG A 1 129 ? -32.805 -0.950 49.172 1.00 68.62 129 ARG A O 1
ATOM 1044 N N . ASN A 1 130 ? -30.593 -0.968 48.777 1.00 66.75 130 ASN A N 1
ATOM 1045 C CA . ASN A 1 130 ? -30.224 -1.601 50.042 1.00 66.75 130 ASN A CA 1
ATOM 1046 C C . ASN A 1 130 ? -30.604 -0.738 51.249 1.00 66.75 130 ASN A C 1
ATOM 1048 O O . ASN A 1 130 ? -31.231 -1.253 52.167 1.00 66.75 130 ASN A O 1
ATOM 1052 N N . LEU A 1 131 ? -30.334 0.571 51.228 1.00 69.06 131 LEU A N 1
ATOM 1053 C CA . LEU A 1 131 ? -30.757 1.488 52.296 1.00 69.06 131 LEU A CA 1
ATOM 1054 C C . LEU A 1 131 ? -32.274 1.468 52.524 1.00 69.06 131 LEU A C 1
ATOM 1056 O O . LEU A 1 131 ? -32.728 1.455 53.665 1.00 69.06 131 LEU A O 1
ATOM 1060 N N . LYS A 1 132 ? -33.071 1.421 51.448 1.00 67.75 132 LYS A N 1
ATOM 1061 C CA . LYS A 1 132 ? -34.532 1.290 51.562 1.00 67.75 132 LYS A CA 1
ATOM 1062 C C . LYS A 1 132 ? -34.945 -0.048 52.179 1.00 67.75 132 LYS A C 1
ATOM 1064 O O . LYS A 1 132 ? -35.879 -0.071 52.972 1.00 67.75 132 LYS A O 1
ATOM 1069 N N . ILE A 1 133 ? -34.261 -1.145 51.846 1.00 63.81 133 ILE A N 1
ATOM 1070 C CA . ILE A 1 133 ? -34.519 -2.464 52.445 1.00 63.81 133 ILE A CA 1
ATOM 1071 C C . ILE A 1 133 ? -34.182 -2.453 53.941 1.00 63.81 133 ILE A C 1
ATOM 1073 O O . ILE A 1 133 ? -34.997 -2.916 54.735 1.00 63.81 133 ILE A O 1
ATOM 1077 N N . PHE A 1 134 ? -33.036 -1.885 54.331 1.00 61.88 134 PHE A N 1
ATOM 1078 C CA . PHE A 1 134 ? -32.654 -1.736 55.739 1.00 61.88 134 PHE A CA 1
ATOM 1079 C C . PHE A 1 134 ? -33.666 -0.889 56.514 1.00 61.88 134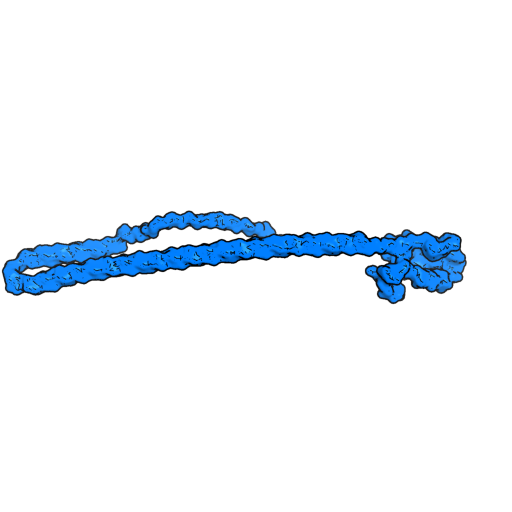 PHE A C 1
ATOM 1081 O O . PHE A 1 134 ? -34.160 -1.341 57.535 1.00 61.88 134 PHE A O 1
ATOM 1088 N N . SER A 1 135 ? -34.090 0.256 55.972 1.00 67.75 135 SER A N 1
ATOM 1089 C CA . SER A 1 135 ? -35.120 1.092 56.603 1.00 67.75 135 SER A CA 1
ATOM 1090 C C . SER A 1 135 ? -36.451 0.358 56.806 1.00 67.75 135 SER A C 1
ATOM 1092 O O . SER A 1 135 ? -37.104 0.554 57.828 1.00 67.75 135 SER A O 1
ATOM 1094 N N . ILE A 1 136 ? -36.864 -0.497 55.864 1.00 65.25 136 ILE A N 1
ATOM 1095 C CA . ILE A 1 136 ? -38.072 -1.320 56.026 1.00 65.25 136 ILE A CA 1
ATOM 1096 C C . ILE A 1 136 ? -37.859 -2.399 57.092 1.00 65.25 136 ILE A C 1
ATOM 1098 O O . ILE A 1 136 ? -38.778 -2.679 57.857 1.00 65.25 136 ILE A O 1
ATOM 1102 N N . LYS A 1 137 ? -36.668 -3.002 57.151 1.00 65.62 137 LYS A N 1
ATOM 1103 C CA . LYS A 1 137 ? -36.324 -3.994 58.171 1.00 65.62 137 LYS A CA 1
ATOM 1104 C C . LYS A 1 137 ? -36.333 -3.376 59.570 1.00 65.62 137 LYS A C 1
ATOM 1106 O O . LYS A 1 137 ? -36.986 -3.923 60.446 1.00 65.62 137 LYS A O 1
ATOM 1111 N N . ASP A 1 138 ? -35.752 -2.192 59.736 1.00 67.94 138 ASP A N 1
ATOM 1112 C CA . ASP A 1 138 ? -35.796 -1.450 60.996 1.00 67.94 138 ASP A CA 1
ATOM 1113 C C . ASP A 1 138 ? -37.242 -1.080 61.382 1.00 67.94 138 ASP A C 1
ATOM 1115 O O . ASP A 1 138 ? -37.603 -1.138 62.556 1.00 67.94 138 ASP A O 1
ATOM 1119 N N . GLU A 1 139 ? -38.110 -0.724 60.420 1.00 66.25 139 GLU A N 1
ATOM 1120 C CA . GLU A 1 139 ? -39.548 -0.518 60.681 1.00 66.25 139 GLU A CA 1
ATOM 1121 C C . GLU A 1 139 ? -40.238 -1.808 61.181 1.00 66.25 139 GLU A C 1
ATOM 1123 O O . GLU A 1 139 ? -41.123 -1.720 62.034 1.00 66.25 139 GLU A O 1
ATOM 1128 N N . ILE A 1 140 ? -39.847 -2.987 60.676 1.00 63.81 140 ILE A N 1
ATOM 1129 C CA . ILE A 1 140 ? -40.366 -4.296 61.116 1.00 63.81 140 ILE A CA 1
ATOM 1130 C C . ILE A 1 140 ? -39.850 -4.638 62.518 1.00 63.81 140 ILE A C 1
ATOM 1132 O O . ILE A 1 140 ? -40.657 -4.916 63.402 1.00 63.81 140 ILE A O 1
ATOM 1136 N N . ASP A 1 141 ? -38.543 -4.536 62.751 1.00 64.38 141 ASP A N 1
ATOM 1137 C CA . ASP A 1 141 ? -37.920 -4.869 64.037 1.00 64.38 141 ASP A CA 1
ATOM 1138 C C . ASP A 1 141 ? -38.456 -3.949 65.162 1.00 64.38 141 ASP A C 1
ATOM 1140 O O . ASP A 1 141 ? -38.742 -4.391 66.277 1.00 64.38 141 ASP A O 1
ATOM 1144 N N . ASN A 1 142 ? -38.717 -2.670 64.856 1.00 65.88 142 ASN A N 1
ATOM 1145 C CA . ASN A 1 142 ? -39.371 -1.727 65.775 1.00 65.88 142 ASN A CA 1
ATOM 1146 C C . ASN A 1 142 ? -40.857 -2.023 66.029 1.00 65.88 142 ASN A C 1
ATOM 1148 O O . ASN A 1 142 ? -41.402 -1.573 67.042 1.00 65.88 142 ASN A O 1
ATOM 1152 N N . LEU A 1 143 ? -41.547 -2.708 65.112 1.00 60.44 143 LEU A N 1
ATOM 1153 C CA . LEU A 1 143 ? -42.896 -3.200 65.379 1.00 60.44 143 LEU A CA 1
ATOM 1154 C C . LEU A 1 143 ? -42.851 -4.400 66.316 1.00 60.44 143 LEU A C 1
ATOM 1156 O O . LEU A 1 143 ? -43.622 -4.392 67.272 1.00 60.44 143 LEU A O 1
ATOM 1160 N N . ASP A 1 144 ? -41.946 -5.356 66.086 1.00 55.47 144 ASP A N 1
ATOM 1161 C CA . ASP A 1 144 ? -41.743 -6.547 66.926 1.00 55.47 144 ASP A CA 1
ATOM 1162 C C . ASP A 1 144 ? -41.444 -6.170 68.386 1.00 55.47 144 ASP A C 1
ATOM 1164 O O . ASP A 1 144 ? -42.052 -6.718 69.305 1.00 55.47 144 ASP A O 1
ATOM 1168 N N . LEU A 1 145 ? -40.638 -5.130 68.621 1.00 52.84 145 LEU A N 1
ATOM 1169 C CA . LEU A 1 145 ? -40.387 -4.586 69.966 1.00 52.84 145 LEU A CA 1
ATOM 1170 C C . LEU A 1 145 ? -41.629 -3.966 70.638 1.00 52.84 145 LEU A C 1
ATOM 1172 O O . LEU A 1 145 ? -41.710 -3.922 71.862 1.00 52.84 145 LEU A O 1
ATOM 1176 N N . LYS A 1 146 ? -42.624 -3.512 69.865 1.00 54.91 146 LYS A N 1
ATOM 1177 C CA . LYS A 1 146 ? -43.900 -2.959 70.367 1.00 54.91 146 LYS A CA 1
ATOM 1178 C C . LYS A 1 146 ? -44.999 -4.018 70.502 1.00 54.91 146 LYS A C 1
ATOM 1180 O O . LYS A 1 146 ? -46.121 -3.690 70.896 1.00 54.91 146 LYS A O 1
ATOM 1185 N N . PHE A 1 147 ? -44.729 -5.287 70.179 1.00 51.03 147 PHE A N 1
ATOM 1186 C CA . PHE A 1 147 ? -45.722 -6.355 70.331 1.00 51.03 147 PHE A CA 1
ATOM 1187 C C . PHE A 1 147 ? -46.060 -6.674 71.794 1.00 51.03 147 PHE A C 1
ATOM 1189 O O . PHE A 1 147 ? -47.148 -7.209 72.016 1.00 51.03 147 PHE A O 1
ATOM 1196 N N . GLY A 1 148 ? -45.237 -6.258 72.765 1.00 53.50 148 GLY A N 1
ATOM 1197 C CA . GLY A 1 148 ? -45.482 -6.453 74.202 1.00 53.50 148 GLY A CA 1
ATOM 1198 C C . GLY A 1 148 ? -46.692 -5.698 74.762 1.00 53.50 148 GLY A C 1
ATOM 1199 O O . GLY A 1 148 ? -47.418 -6.250 75.583 1.00 53.50 148 GLY A O 1
ATOM 1200 N N . ASP A 1 149 ? -46.990 -4.498 74.245 1.00 57.75 149 ASP A N 1
ATOM 1201 C CA . ASP A 1 149 ? -47.888 -3.565 74.937 1.00 57.75 149 ASP A CA 1
ATOM 1202 C C . ASP A 1 149 ? -49.030 -3.106 73.990 1.00 57.75 149 ASP A C 1
ATOM 1204 O O . ASP A 1 149 ? -48.796 -2.585 72.902 1.00 57.75 149 ASP A O 1
ATOM 1208 N N . GLU A 1 150 ? -50.284 -3.387 74.363 1.00 53.34 150 GLU A N 1
ATOM 1209 C CA . GLU A 1 150 ? -51.576 -2.906 73.809 1.00 53.34 150 GLU A CA 1
ATOM 1210 C C . GLU A 1 150 ? -52.144 -3.373 72.430 1.00 53.34 150 GLU A C 1
ATOM 1212 O O . GLU A 1 150 ? -51.454 -3.651 71.452 1.00 53.34 150 GLU A O 1
ATOM 1217 N N . THR A 1 151 ? -53.489 -3.467 72.431 1.00 62.00 151 THR A N 1
ATOM 1218 C CA . THR A 1 151 ? -54.532 -3.866 71.443 1.00 62.00 151 THR A CA 1
ATOM 1219 C C . THR A 1 151 ? -54.157 -4.288 70.002 1.00 62.00 151 THR A C 1
ATOM 1221 O O . THR A 1 151 ? -53.721 -3.505 69.154 1.00 62.00 151 THR A O 1
ATOM 1224 N N . GLY A 1 152 ? -54.489 -5.545 69.668 1.00 55.31 152 GLY A N 1
ATOM 1225 C CA . GLY A 1 152 ? -54.170 -6.218 68.398 1.00 55.31 152 GLY A CA 1
ATOM 1226 C C . GLY A 1 152 ? -54.715 -5.582 67.108 1.00 55.31 152 GLY A C 1
ATOM 1227 O O . GLY A 1 152 ? -54.151 -5.805 66.037 1.00 55.31 152 GLY A O 1
ATOM 1228 N N . GLU A 1 153 ? -55.749 -4.737 67.171 1.00 57.19 153 GLU A N 1
ATOM 1229 C CA . GLU A 1 153 ? -56.332 -4.103 65.978 1.00 57.19 153 GLU A CA 1
ATOM 1230 C C . GLU A 1 153 ? -55.441 -2.985 65.396 1.00 57.19 153 GLU A C 1
ATOM 1232 O O . GLU A 1 153 ? -55.287 -2.869 64.175 1.00 57.19 153 GLU A O 1
ATOM 1237 N N . ARG A 1 154 ? -54.776 -2.191 66.254 1.00 60.53 154 ARG A N 1
ATOM 1238 C CA . ARG A 1 154 ? -53.758 -1.214 65.814 1.00 60.53 154 ARG A CA 1
ATOM 1239 C C . ARG A 1 154 ? -52.538 -1.919 65.219 1.00 60.53 154 ARG A C 1
ATOM 1241 O O . ARG A 1 154 ? -51.991 -1.452 64.219 1.00 60.53 154 ARG A O 1
ATOM 1248 N N . LYS A 1 155 ? -52.151 -3.063 65.790 1.00 62.56 155 LYS A N 1
ATOM 1249 C CA . LYS A 1 155 ? -51.018 -3.884 65.332 1.00 62.56 155 LYS A CA 1
ATOM 1250 C C . LYS A 1 155 ? -51.270 -4.470 63.938 1.00 62.56 155 LYS A C 1
ATOM 1252 O O . LYS A 1 155 ? -50.435 -4.306 63.049 1.00 62.56 155 LYS A O 1
ATOM 1257 N N . LEU A 1 156 ? -52.459 -5.028 63.696 1.00 58.12 156 LEU A N 1
ATOM 1258 C CA . LEU A 1 156 ? -52.871 -5.514 62.372 1.00 58.12 156 LEU A CA 1
ATOM 1259 C C . LEU A 1 156 ? -52.877 -4.396 61.320 1.00 58.12 156 LEU A C 1
ATOM 1261 O O . LEU A 1 156 ? -52.294 -4.566 60.249 1.00 58.12 156 LEU A O 1
ATOM 1265 N N . LYS A 1 157 ? -53.458 -3.225 61.621 1.00 66.88 157 LYS A N 1
ATOM 1266 C CA . LYS A 1 157 ? -53.463 -2.076 60.690 1.00 66.88 157 LYS A CA 1
ATOM 1267 C C . LYS A 1 157 ? -52.045 -1.624 60.314 1.00 66.88 157 LYS A C 1
ATOM 1269 O O . LYS A 1 157 ? -51.796 -1.320 59.145 1.00 66.88 157 LYS A O 1
ATOM 1274 N N . ASN A 1 158 ? -51.104 -1.639 61.260 1.00 65.75 158 ASN A N 1
ATOM 1275 C CA . ASN A 1 158 ? -49.702 -1.302 61.000 1.00 65.75 158 ASN A CA 1
ATOM 1276 C C . ASN A 1 158 ? -48.986 -2.362 60.146 1.00 65.75 158 ASN A C 1
ATOM 1278 O O . ASN A 1 158 ? -48.317 -2.000 59.177 1.00 65.75 158 ASN A O 1
ATOM 1282 N N . LEU A 1 159 ? -49.198 -3.654 60.418 1.00 65.19 159 LEU A N 1
ATOM 1283 C CA . LEU A 1 159 ? -48.671 -4.753 59.598 1.00 65.19 159 LEU A CA 1
ATOM 1284 C C . LEU A 1 159 ? -49.175 -4.691 58.151 1.00 65.19 159 LEU A C 1
ATOM 1286 O O . LEU A 1 159 ? -48.386 -4.802 57.213 1.00 65.19 159 LEU A O 1
ATOM 1290 N N . PHE A 1 160 ? -50.472 -4.447 57.943 1.00 64.44 160 PHE A N 1
ATOM 1291 C CA . PHE A 1 160 ? -51.032 -4.275 56.600 1.00 64.44 160 PHE A CA 1
ATOM 1292 C C . PHE A 1 160 ? -50.448 -3.053 55.881 1.00 64.44 160 PHE A C 1
ATOM 1294 O O . PHE A 1 160 ? -50.188 -3.119 54.678 1.00 64.44 160 PHE A O 1
ATOM 1301 N N . LYS A 1 161 ? -50.184 -1.954 56.599 1.00 71.69 161 LYS A N 1
ATOM 1302 C CA . LYS A 1 161 ? -49.554 -0.751 56.038 1.00 71.69 161 LYS A CA 1
ATOM 1303 C C . LYS A 1 161 ? -48.120 -1.027 55.574 1.00 71.69 161 LYS A C 1
ATOM 1305 O O . LYS A 1 161 ? -47.774 -0.644 54.456 1.00 71.69 161 LYS A O 1
ATOM 1310 N N . ILE A 1 162 ? -47.315 -1.727 56.374 1.00 66.88 162 ILE A N 1
ATOM 1311 C CA . ILE A 1 162 ? -45.945 -2.115 55.998 1.00 66.88 162 ILE A CA 1
ATOM 1312 C C . ILE A 1 162 ? -45.954 -3.124 54.851 1.00 66.88 162 ILE A C 1
ATOM 1314 O O . ILE A 1 162 ? -45.256 -2.927 53.857 1.00 66.88 162 ILE A O 1
ATOM 1318 N N . ARG A 1 163 ? -46.808 -4.151 54.915 1.00 61.69 163 ARG A N 1
ATOM 1319 C CA . ARG A 1 163 ? -46.960 -5.138 53.838 1.00 61.69 163 ARG A CA 1
ATOM 1320 C C . ARG A 1 163 ? -47.362 -4.481 52.515 1.00 61.69 163 ARG A C 1
ATOM 1322 O O . ARG A 1 163 ? -46.834 -4.851 51.471 1.00 61.69 163 ARG A O 1
ATOM 1329 N N . ARG A 1 164 ? -48.239 -3.471 52.543 1.00 67.62 164 ARG A N 1
ATOM 1330 C CA . ARG A 1 164 ? -48.626 -2.687 51.358 1.00 67.62 164 ARG A CA 1
ATOM 1331 C C . ARG A 1 164 ? -47.478 -1.826 50.824 1.00 67.62 164 ARG A C 1
ATOM 1333 O O . ARG A 1 164 ? -47.303 -1.766 49.612 1.00 67.62 164 ARG A O 1
ATOM 1340 N N . LYS A 1 165 ? -46.668 -1.202 51.691 1.00 66.88 165 LYS A N 1
ATOM 1341 C CA . LYS A 1 165 ? -45.441 -0.492 51.275 1.00 66.88 165 LYS A CA 1
ATOM 1342 C C . LYS A 1 165 ? -44.442 -1.445 50.600 1.00 66.88 165 LYS A C 1
ATOM 1344 O O . LYS A 1 165 ? -43.919 -1.108 49.543 1.00 66.88 165 LYS A O 1
ATOM 1349 N N . LEU A 1 166 ? -44.224 -2.632 51.173 1.00 64.94 166 LEU A N 1
ATOM 1350 C CA . LEU A 1 166 ? -43.361 -3.683 50.620 1.00 64.94 166 LEU A CA 1
ATOM 1351 C C . LEU A 1 166 ? -43.854 -4.175 49.258 1.00 64.94 166 LEU A C 1
ATOM 1353 O O . LEU A 1 166 ? -43.078 -4.234 48.310 1.00 64.94 166 LEU A O 1
ATOM 1357 N N . LEU A 1 167 ? -45.148 -4.478 49.141 1.00 59.78 167 LEU A N 1
ATOM 1358 C CA . LEU A 1 167 ? -45.760 -4.895 47.878 1.00 59.78 167 LEU A CA 1
ATOM 1359 C C . LEU A 1 167 ? -45.678 -3.797 46.815 1.00 59.78 167 LEU A C 1
ATOM 1361 O O . LEU A 1 167 ? -45.348 -4.099 45.676 1.00 59.78 167 LEU A O 1
ATOM 1365 N N . ASN A 1 168 ? -45.895 -2.529 47.174 1.00 64.25 168 ASN A N 1
ATOM 1366 C CA . ASN A 1 168 ? -45.717 -1.409 46.248 1.00 64.25 168 ASN A CA 1
ATOM 1367 C C . ASN A 1 168 ? -44.253 -1.261 45.806 1.00 64.25 168 ASN A C 1
ATOM 1369 O O . ASN A 1 168 ? -44.000 -1.093 44.619 1.00 64.25 168 ASN A O 1
ATOM 1373 N N . PHE A 1 169 ? -43.286 -1.384 46.721 1.00 62.00 169 PHE A N 1
ATOM 1374 C CA . PHE A 1 169 ? -41.856 -1.366 46.392 1.00 62.00 169 PHE A CA 1
ATOM 1375 C C . PHE A 1 169 ? -41.459 -2.522 45.459 1.00 62.00 169 PHE A C 1
ATOM 1377 O O . PHE A 1 169 ? -40.692 -2.327 44.519 1.00 62.00 169 PHE A O 1
ATOM 1384 N N . LEU A 1 170 ? -42.015 -3.717 45.679 1.00 57.47 170 LEU A N 1
ATOM 1385 C CA . LEU A 1 170 ? -41.795 -4.886 44.826 1.00 57.47 170 LEU A CA 1
ATOM 1386 C C . LEU A 1 170 ? -42.531 -4.785 43.477 1.00 57.47 170 LEU A C 1
ATOM 1388 O O . LEU A 1 170 ? -42.002 -5.283 42.488 1.00 57.47 170 LEU A O 1
ATOM 1392 N N . ASN A 1 171 ? -43.689 -4.117 43.407 1.00 53.53 171 ASN A N 1
ATOM 1393 C CA . ASN A 1 171 ? -44.469 -3.911 42.178 1.00 53.53 171 ASN A CA 1
ATOM 1394 C C . ASN A 1 171 ? -43.993 -2.729 41.317 1.00 53.53 171 ASN A C 1
ATOM 1396 O O . ASN A 1 171 ? -44.296 -2.706 40.128 1.00 53.53 171 ASN A O 1
ATOM 1400 N N . MET A 1 172 ? -43.185 -1.792 41.834 1.00 50.97 172 MET A N 1
ATOM 1401 C CA . MET A 1 172 ? -42.490 -0.806 40.979 1.00 50.97 172 MET A CA 1
ATOM 1402 C C . MET A 1 172 ? -41.512 -1.464 39.981 1.00 50.97 172 MET A C 1
ATOM 1404 O O . MET A 1 172 ? -41.050 -0.808 39.050 1.00 50.97 172 MET A O 1
ATOM 1408 N N . LYS A 1 173 ? -41.256 -2.776 40.113 1.00 48.91 173 LYS A N 1
ATOM 1409 C CA . LYS A 1 173 ? -40.460 -3.591 39.183 1.00 48.91 173 LYS A CA 1
ATOM 1410 C C . LYS A 1 173 ? -41.005 -3.682 37.748 1.00 48.91 173 LYS A C 1
ATOM 1412 O O . L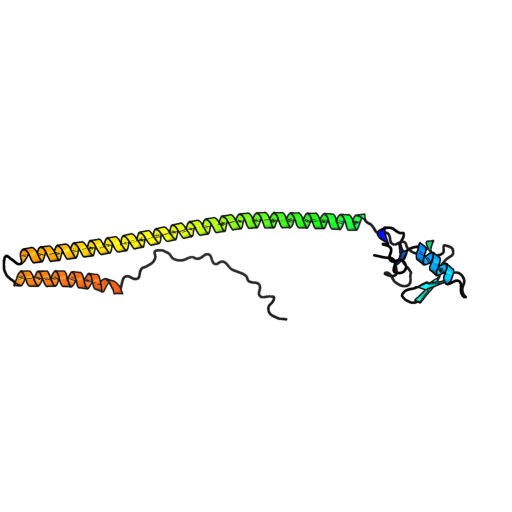YS A 1 173 ? -40.228 -4.077 36.887 1.00 48.91 173 LYS A O 1
ATOM 1417 N N . SER A 1 174 ? -42.273 -3.363 37.462 1.00 41.31 174 SER A N 1
ATOM 1418 C CA . SER A 1 174 ? -42.825 -3.517 36.099 1.00 41.31 174 SER A CA 1
ATOM 1419 C C . SER A 1 174 ? -42.841 -2.241 35.248 1.00 41.31 174 SER A C 1
ATOM 1421 O O . SER A 1 174 ? -42.953 -2.353 34.033 1.00 41.31 174 SER A O 1
ATOM 1423 N N . ASN A 1 175 ? -42.726 -1.049 35.853 1.00 38.75 175 ASN A N 1
ATOM 1424 C CA . ASN A 1 175 ? -42.931 0.230 35.148 1.00 38.75 175 ASN A CA 1
ATOM 1425 C C . ASN A 1 175 ? -41.714 1.170 35.146 1.00 38.75 175 ASN A C 1
ATOM 1427 O O . ASN A 1 175 ? -41.755 2.204 34.483 1.00 38.75 175 ASN A O 1
ATOM 1431 N N . GLU A 1 176 ? -40.622 0.838 35.837 1.00 42.94 176 GLU A N 1
ATOM 1432 C CA . GLU A 1 176 ? -39.350 1.539 35.637 1.00 42.94 176 GLU A CA 1
ATOM 1433 C C . GLU A 1 176 ? -38.678 0.995 34.365 1.00 42.94 176 GLU A C 1
ATOM 1435 O O . GLU A 1 176 ? -37.719 0.225 34.422 1.00 42.94 176 GLU A O 1
ATOM 1440 N N . THR A 1 177 ? -39.175 1.390 33.185 1.00 38.78 177 THR A N 1
ATOM 1441 C CA . THR A 1 177 ? -38.302 1.459 32.007 1.00 38.78 177 THR A CA 1
ATOM 1442 C C . THR A 1 177 ? -37.110 2.306 32.412 1.00 38.78 177 THR A C 1
ATOM 1444 O O . THR A 1 177 ? -37.261 3.499 32.676 1.00 38.78 177 THR A O 1
ATOM 1447 N N . ILE A 1 178 ? -35.937 1.685 32.495 1.00 38.84 178 ILE A N 1
ATOM 1448 C CA . ILE A 1 178 ? -34.668 2.391 32.605 1.00 38.84 178 ILE A CA 1
ATOM 1449 C C . ILE A 1 178 ? -34.545 3.203 31.313 1.00 38.84 178 ILE A C 1
ATOM 1451 O O . ILE A 1 178 ? -34.073 2.700 30.296 1.00 38.84 178 ILE A O 1
ATOM 1455 N N . GLN A 1 179 ? -35.041 4.441 31.316 1.00 39.59 179 GLN A N 1
ATOM 1456 C CA . GLN A 1 179 ? -34.658 5.410 30.305 1.00 39.59 179 GLN A CA 1
ATOM 1457 C C . GLN A 1 179 ? -33.194 5.723 30.579 1.00 39.59 179 GLN A C 1
ATOM 1459 O O . GLN A 1 179 ? -32.859 6.506 31.466 1.00 39.59 179 GLN A O 1
ATOM 1464 N N . LEU A 1 180 ? -32.319 5.029 29.851 1.00 37.34 180 LEU A N 1
ATOM 1465 C CA . LEU A 1 180 ? -30.926 5.426 29.721 1.00 37.34 180 LEU A CA 1
ATOM 1466 C C . LEU A 1 180 ? -30.919 6.905 29.289 1.00 37.34 180 LEU A C 1
ATOM 1468 O O . LEU A 1 180 ? -31.687 7.249 28.387 1.00 37.34 180 LEU A O 1
ATOM 1472 N N . PRO A 1 181 ? -30.094 7.788 29.878 1.00 34.41 181 PRO A N 1
ATOM 1473 C CA . PRO A 1 181 ? -30.243 9.233 29.685 1.00 34.41 181 PRO A CA 1
ATOM 1474 C C . PRO A 1 181 ? -29.862 9.742 28.285 1.00 34.41 181 PRO A C 1
ATOM 1476 O O . PRO A 1 181 ? -29.734 10.947 28.093 1.00 34.41 181 PRO A O 1
ATOM 1479 N N . PHE A 1 182 ? -29.630 8.871 27.300 1.00 39.00 182 PHE A N 1
ATOM 1480 C CA . PHE A 1 182 ? -28.970 9.265 26.063 1.00 39.00 182 PHE A CA 1
ATOM 1481 C C . PHE A 1 182 ? -29.609 8.624 24.833 1.00 39.00 182 PHE A C 1
ATOM 1483 O O . PHE A 1 182 ? -29.563 7.408 24.645 1.00 39.00 182 PHE A O 1
ATOM 1490 N N . ASN A 1 183 ? -30.133 9.486 23.955 1.00 40.41 183 ASN A N 1
ATOM 1491 C CA . ASN A 1 183 ? -30.228 9.196 22.530 1.00 40.41 183 ASN A CA 1
ATOM 1492 C C . ASN A 1 183 ? -28.825 8.809 22.051 1.00 40.41 183 ASN A C 1
ATOM 1494 O O . ASN A 1 183 ? -27.896 9.617 22.099 1.00 40.41 183 ASN A O 1
ATOM 1498 N N . LEU A 1 184 ? -28.661 7.563 21.612 1.00 38.56 184 LEU A N 1
ATOM 1499 C CA . LEU A 1 184 ? -27.484 7.137 20.870 1.00 38.56 184 LEU A CA 1
ATOM 1500 C C . LEU A 1 184 ? -27.556 7.760 19.471 1.00 38.56 184 LEU A C 1
ATOM 1502 O O . LEU A 1 184 ? -27.857 7.072 18.499 1.00 38.56 184 LEU A O 1
ATOM 1506 N N . ASP A 1 185 ? -27.253 9.054 19.359 1.00 39.44 185 ASP A N 1
ATOM 1507 C CA . ASP A 1 185 ? -26.791 9.619 18.092 1.00 39.44 185 ASP A CA 1
ATOM 1508 C C . ASP A 1 185 ? -25.379 9.084 17.847 1.00 39.44 185 ASP A C 1
ATOM 1510 O O . ASP A 1 185 ? -24.355 9.718 18.105 1.00 39.44 185 ASP A O 1
ATOM 1514 N N . MET A 1 186 ? -25.334 7.832 17.396 1.00 35.25 186 MET A N 1
ATOM 1515 C CA . MET A 1 186 ? -24.157 7.271 16.761 1.00 35.25 186 MET A CA 1
ATOM 1516 C C . MET A 1 186 ? -23.872 8.125 15.520 1.00 35.25 186 MET A C 1
ATOM 1518 O O . MET A 1 186 ? -24.773 8.290 14.689 1.00 35.25 186 MET A O 1
ATOM 1522 N N . PRO A 1 187 ? -22.650 8.653 15.333 1.00 33.62 187 PRO A N 1
ATOM 1523 C CA . PRO A 1 187 ? -22.287 9.227 14.050 1.00 33.62 187 PRO A CA 1
ATOM 1524 C C . PRO A 1 187 ? -22.516 8.151 12.986 1.00 33.62 187 PRO A C 1
ATOM 1526 O O . PRO A 1 187 ? -21.972 7.049 13.074 1.00 33.62 187 PRO A O 1
ATOM 1529 N N . LYS A 1 188 ? -23.369 8.450 11.997 1.00 35.06 188 LYS A N 1
ATOM 1530 C CA . LYS A 1 188 ? -23.549 7.614 10.807 1.00 35.06 188 LYS A CA 1
ATOM 1531 C C . LYS A 1 188 ? -22.218 7.587 10.062 1.00 35.06 188 LYS A C 1
ATOM 1533 O O . LYS A 1 188 ? -21.987 8.398 9.168 1.00 35.06 188 LYS A O 1
ATOM 1538 N N . ILE A 1 189 ? -21.341 6.659 10.429 1.00 32.56 189 ILE A N 1
ATOM 1539 C CA . ILE A 1 189 ? -20.182 6.305 9.623 1.00 32.56 189 ILE A CA 1
ATOM 1540 C C . ILE A 1 189 ? -20.761 5.665 8.358 1.00 32.56 189 ILE A C 1
ATOM 1542 O O . ILE A 1 189 ? -21.125 4.490 8.341 1.00 32.56 189 ILE A O 1
ATOM 1546 N N . ARG A 1 190 ? -20.927 6.469 7.300 1.00 31.42 190 ARG A N 1
ATOM 1547 C CA . ARG A 1 190 ? -21.167 5.966 5.945 1.00 31.42 190 ARG A CA 1
ATOM 1548 C C . ARG A 1 190 ? -19.896 5.242 5.514 1.00 31.42 190 ARG A C 1
ATOM 1550 O O . ARG A 1 190 ? -19.013 5.837 4.908 1.00 31.42 190 ARG A O 1
ATOM 1557 N N . LEU A 1 191 ? -19.815 3.953 5.818 1.00 30.81 191 LEU A N 1
ATOM 1558 C CA . LEU A 1 191 ? -18.951 3.050 5.075 1.00 30.81 191 LEU A CA 1
ATOM 1559 C C . LEU A 1 191 ? -19.566 2.910 3.679 1.00 30.81 191 LEU A C 1
ATOM 1561 O O . LEU A 1 191 ? -20.455 2.092 3.453 1.00 30.81 191 LEU A O 1
ATOM 1565 N N . GLN A 1 192 ? -19.136 3.762 2.745 1.00 32.41 192 GLN A N 1
ATOM 1566 C CA . GLN A 1 192 ? -19.261 3.459 1.324 1.00 32.41 192 GLN A CA 1
ATOM 1567 C C . GLN A 1 192 ? -18.281 2.326 1.027 1.00 32.41 192 GLN A C 1
ATOM 1569 O O . GLN A 1 192 ? -17.139 2.552 0.644 1.00 32.41 192 GLN A O 1
ATOM 1574 N N . ILE A 1 193 ? -18.723 1.094 1.263 1.00 33.91 193 ILE A N 1
ATOM 1575 C CA . ILE A 1 193 ? -18.084 -0.070 0.664 1.00 33.91 193 ILE A CA 1
ATOM 1576 C C . ILE A 1 193 ? -18.504 -0.020 -0.802 1.00 33.91 193 ILE A C 1
ATOM 1578 O O . ILE A 1 193 ? -19.676 -0.222 -1.124 1.00 33.91 193 ILE A O 1
ATOM 1582 N N . SER A 1 194 ? -17.569 0.339 -1.681 1.00 34.62 194 SER A N 1
ATOM 1583 C CA . SER A 1 194 ? -17.748 0.185 -3.117 1.00 34.62 194 SER A CA 1
ATOM 1584 C C . SER A 1 194 ? -18.002 -1.293 -3.390 1.00 34.62 194 SER A C 1
ATOM 1586 O O . SER A 1 194 ? -17.109 -2.121 -3.228 1.00 34.62 194 SER A O 1
ATOM 1588 N N . GLN A 1 195 ? -19.233 -1.624 -3.768 1.00 35.50 195 GLN A N 1
ATOM 1589 C CA . GLN A 1 195 ? -19.551 -2.894 -4.403 1.00 35.50 195 GLN A CA 1
ATOM 1590 C C . GLN A 1 195 ? -18.889 -2.903 -5.780 1.00 35.50 195 GLN A C 1
ATOM 1592 O O . GLN A 1 195 ? -19.484 -2.464 -6.752 1.00 35.50 195 GLN A O 1
ATOM 1597 N N . ASN A 1 196 ? -17.640 -3.337 -5.833 1.00 39.50 196 ASN A N 1
ATOM 1598 C CA . ASN A 1 196 ? -16.987 -3.910 -6.999 1.00 39.50 196 ASN A CA 1
ATOM 1599 C C . ASN A 1 196 ? -15.949 -4.881 -6.429 1.00 39.50 196 ASN A C 1
ATOM 1601 O O . ASN A 1 196 ? -15.284 -4.529 -5.462 1.00 39.50 196 ASN A O 1
ATOM 1605 N N . ASP A 1 197 ? -15.886 -6.088 -6.990 1.00 38.22 197 ASP A N 1
ATOM 1606 C CA . ASP A 1 197 ? -14.946 -7.188 -6.678 1.00 38.22 197 ASP A CA 1
ATOM 1607 C C . ASP A 1 197 ? -15.537 -8.425 -5.982 1.00 38.22 197 ASP A C 1
ATOM 1609 O O . ASP A 1 197 ? -14.817 -9.224 -5.393 1.00 38.22 197 ASP A O 1
ATOM 1613 N N . LEU A 1 198 ? -16.838 -8.673 -6.142 1.00 36.81 198 LEU A N 1
ATOM 1614 C CA . LEU A 1 198 ? -17.382 -10.036 -6.063 1.00 36.81 198 LEU A CA 1
ATOM 1615 C C . LEU A 1 198 ? -18.369 -10.267 -7.207 1.00 36.81 198 LEU A C 1
ATOM 1617 O O . LEU A 1 198 ? -19.566 -10.382 -6.971 1.00 36.81 198 LEU A O 1
ATOM 1621 N N . SER A 1 199 ? -17.870 -10.268 -8.446 1.00 39.19 199 SER A N 1
ATOM 1622 C CA . SER A 1 199 ? -18.460 -10.934 -9.624 1.00 39.19 199 SER A CA 1
ATOM 1623 C C . SER A 1 199 ? -17.575 -10.686 -10.851 1.00 39.19 199 SER A C 1
ATOM 1625 O O . SER A 1 199 ? -17.757 -9.667 -11.514 1.00 39.19 199 SER A O 1
ATOM 1627 N N . GLN A 1 200 ? -16.637 -11.598 -11.129 1.00 34.44 200 GLN A N 1
ATOM 1628 C CA . GLN A 1 200 ? -16.347 -12.215 -12.442 1.00 34.44 200 GLN A CA 1
ATOM 1629 C C . GLN A 1 200 ? -14.990 -12.917 -12.431 1.00 34.44 200 GLN A C 1
ATOM 1631 O O . GLN A 1 200 ? -13.998 -12.297 -11.994 1.00 34.44 200 GLN A O 1
#

Sequence (200 aa):
MECPVCLTSLQNLVGRRLPCHTTHIFCSKCLREIAKFTKSTIKNQFSCPLCKAIICLGRRGIEALPIVEWEPTLVHSLNNALIKMRNELTDKCIKEDKILKVQIEELISNMDKKKELIKEEIRNIYFKRNLKIFSIKDEIDNLDLKFGDETGERKLKNLFKIRRKLLNFLNMKSNETIQLPFNLDMPKIRLQISQNDLSQ

InterPro domains:
  IPR001841 Zinc finger, RING-type [PS50089] (3-52)
  IPR013083 Zinc finger, RING/FYVE/PHD-type [G3DSA:3.30.40.10] (1-89)
  IPR018957 Zinc finger, C3HC4 RING-type [PF00097] (3-51)

Secondary structure (DSSP, 8-state):
-B-TTT--BGGGS-EEE-TT-TT-EEEHHHHHHHHHHT-SSSTTEEE-TTT--EEE--TTGGGGSPB----HHHHHHHHHHHHHHHHHHHHHHHHHHHHHHHHHHHHHHHHHHHHHHHHHHHHHHHHHHHHHHHHHHHHHHHHHTTTTSS-HHHHHHHHHHHHHHHHHHHHGGGT-----S---------------SS--